Protein 7RPN (pdb70)

Sequence (252 aa):
MRKNIVAGNWKMNKTLQEGIALAKELNEALANEKPNCDVIICTPFIHLASVTPLVDAAKIGVGAENCADKASGAYTGEVSAEMVASTGAKYVILGHSERRAYYGETVAILEEKVKLALANGLTPIFCIGEVLEEREANKQNEVVAAQMESVFSLSAEDFSKIILAYEPVWAIGTGKTASPEQAQEIHAFIRSIVADKYGKEIADNTSILYGGSCKPSNAKELFSNPDVDGGLIGGAALKVSDFKGIIDAFNA

Organism: Bacteroides thetaiotaomicron (strain ATCC 29148 / DSM 2079 / JCM 5827 / CCUG 10774 / NCTC 10582 / VPI-5482 / E50) (NCBI:txid226186)

Nearest PDB structures (foldseek):
  7rpn-assembly1_A-2  TM=1.004E+00  e=1.719E-54  Bacteroides thetaiotaomicron
  4mva-assembly1_B  TM=9.581E-01  e=2.624E-30  Escherichia coli BW2952
  6nee-assembly1_A  TM=9.467E-01  e=2.553E-29  synthetic construct
  1tre-assembly1_B  TM=9.580E-01  e=3.558E-28  Escherichia coli
  6w4u-assembly1_A  TM=9.424E-01  e=7.963E-29  Stenotrophomonas maltophilia K279a

Secondary structure (DSSP, 8-state):
-PPPEEEEE--S---HHHHHHHHHHHHHHTTTS--SSEEEEE--GGGHHHHGGGS-TTTEEEEES---SSSSSS-TT---HHHHHHTT--EEEES-HHHHHHS---HHHHHHHHHHHHHTT-EEEEEE---HHHHHTT-HHHHHHHHGGGTTTS-HHHHTT-EEEE--GGGSSSS----HHHHHHHHHHHHHHHHHHH-HHHHHH--EEE-S---HHHHHHHHTSTT--EEEESGGGGSHHHHHHHHGGG--

InterPro domains:
  IPR000652 Triosephosphate isomerase [PF00121] (5-249)
  IPR000652 Triosephosphate isomerase [PS51440] (3-249)
  IPR000652 Triosephosphate isomerase [PTHR21139] (2-248)
  IPR000652 Triosephosphate isomerase [TIGR00419] (5-239)
  IPR000652 Triosephosphate isomerase [cd00311] (5-248)
  IPR013785 Aldolase-type TIM barrel [G3DSA:3.20.20.70] (1-251)
  IPR020861 Triosephosphate isomerase, active site [PS00171] (165-175)
  IPR022896 Triosephosphate isomerase, bacterial/eukaryotic [MF_00147_B] (2-249)
  IPR035990 Triosephosphate isomerase superfamily [SSF51351] (1-249)

Foldseek 3Di:
DAFFEAEEDADPDDDLVLVLVLLLVLQVVCVPDAFRGAYEYEDAPVNLLVNLVRHDVSHYAYEHAFAFLDQDDDDPPTHHLLNNVVSVHAEYEAAPPVCVPPVVDDLQSRLSRLVRNVVNRHAYAYEFEDAQVCVVVVNTLVRRVVSCSSPLVDDLVSSLRYAYEYEHNNCPPPVDDQDLVNLLVVLVSVLVVVCVRRNNVSSLRHAYAYE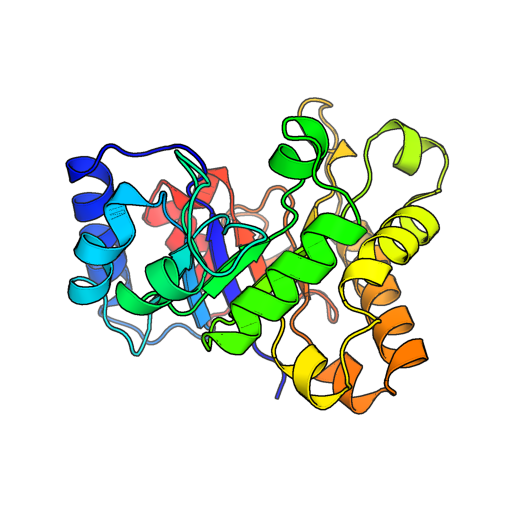YADWLVCLLSNCVRNSHRYHHHYPLSSPSVGSVSNSCSSPD

Structure (mmCIF, N/CA/C/O backbone):
data_7RPN
#
_entry.id   7RPN
#
_cell.length_a   51.650
_cell.length_b   51.650
_cell.length_c   207.172
_cell.angle_alpha   90.000
_cell.angle_beta   90.000
_cell.angle_gamma   120.000
#
_symmetry.space_group_name_H-M   'P 32 2 1'
#
loop_
_entity.id
_entity.type
_entity.pdbx_description
1 polymer 'Triosephosphate isomerase'
2 water water
#
loop_
_atom_site.group_PDB
_atom_site.id
_atom_site.type_symbol
_atom_site.label_atom_id
_atom_site.label_alt_id
_atom_site.label_comp_id
_atom_site.label_asym_id
_atom_site.label_entity_id
_atom_site.label_seq_id
_atom_site.pdbx_PDB_ins_code
_atom_site.Cartn_x
_atom_site.Cartn_y
_atom_site.Cartn_z
_atom_site.occupancy
_atom_site.B_iso_or_equiv
_atom_site.auth_seq_id
_atom_site.auth_comp_id
_atom_site.auth_asym_id
_atom_site.auth_atom_id
_atom_site.pdbx_PDB_model_num
ATOM 1 N N . MET A 1 1 ? -17.26910 4.53338 -3.37426 1.000 36.99636 1 MET A N 1
ATOM 2 C CA . MET A 1 1 ? -18.05233 3.39979 -3.85208 1.000 30.63654 1 MET A CA 1
ATOM 3 C C . MET A 1 1 ? -17.69890 3.04124 -5.29565 1.000 26.76031 1 MET A C 1
ATOM 4 O O . MET A 1 1 ? -17.40373 3.91110 -6.11300 1.000 29.52833 1 MET A O 1
ATOM 6 N N . ARG A 1 2 ? -17.73700 1.74342 -5.58288 1.000 23.54908 2 ARG A N 1
ATOM 7 C CA . ARG A 1 2 ? -17.34570 1.22051 -6.88547 1.000 20.56203 2 ARG A CA 1
ATOM 8 C C . ARG A 1 2 ? -18.25068 1.76339 -7.98486 1.000 16.77047 2 ARG A C 1
ATOM 9 O O . ARG A 1 2 ? -19.47503 1.76346 -7.85014 1.000 17.25882 2 ARG A O 1
ATOM 17 N N . LYS A 1 3 ? -17.64959 2.19926 -9.08866 1.000 13.52646 3 LYS A N 1
ATOM 18 C CA . LYS A 1 3 ? -18.41342 2.81764 -10.16990 1.000 13.12476 3 LYS A CA 1
ATOM 19 C C . LYS A 1 3 ? -18.99587 1.78044 -11.12571 1.000 11.36160 3 LYS A C 1
ATOM 20 O O . LYS A 1 3 ? -18.31745 0.82580 -11.52545 1.000 13.15553 3 LYS A O 1
ATOM 26 N N . ASN A 1 4 ? -20.25651 1.98449 -11.50016 1.000 10.94936 4 ASN A N 1
ATOM 27 C CA . ASN A 1 4 ? -20.84729 1.31734 -12.65513 1.000 10.24728 4 ASN A CA 1
ATOM 28 C C . ASN A 1 4 ? -20.55776 2.14749 -13.89908 1.000 10.30516 4 ASN A C 1
ATOM 29 O O . ASN A 1 4 ? -20.63873 3.37935 -13.86384 1.000 10.61507 4 ASN A O 1
ATOM 34 N N . ILE A 1 5 ? -20.18269 1.47524 -14.99106 1.000 9.64664 5 ILE A N 1
ATOM 35 C CA . ILE A 1 5 ? -19.66748 2.14551 -16.18137 1.000 9.47631 5 ILE A CA 1
ATOM 36 C C . ILE A 1 5 ? -20.19007 1.44695 -17.42877 1.000 9.17767 5 ILE A C 1
ATOM 37 O O . ILE A 1 5 ? -20.14985 0.21502 -17.52603 1.000 9.07928 5 ILE A O 1
ATOM 42 N N . VAL A 1 6 ? -20.65225 2.23013 -18.39718 1.000 8.77714 6 VAL A N 1
ATOM 43 C CA . VAL A 1 6 ? -20.92841 1.74131 -19.74303 1.000 8.84650 6 VAL A CA 1
ATOM 44 C C . VAL A 1 6 ? -19.99634 2.49390 -20.67730 1.000 8.59925 6 VAL A C 1
ATOM 45 O O . VAL A 1 6 ? -20.12883 3.71705 -20.85255 1.000 9.40899 6 VAL A O 1
ATOM 49 N N . ALA A 1 7 ? -19.03534 1.77288 -21.25604 1.000 7.90175 7 ALA A N 1
ATOM 50 C CA . ALA A 1 7 ? -18.01535 2.35098 -22.12512 1.000 7.94146 7 ALA A CA 1
ATOM 51 C C . ALA A 1 7 ? -18.18544 1.74989 -23.51028 1.000 8.15123 7 ALA A C 1
ATOM 52 O O . ALA A 1 7 ? -18.14904 0.52538 -23.66464 1.000 8.82734 7 ALA A O 1
ATOM 54 N N . GLY A 1 8 ? -18.37462 2.59838 -24.51931 1.000 7.63728 8 GLY A N 1
ATOM 55 C CA . GLY A 1 8 ? -18.48381 2.12593 -25.89286 1.000 8.91309 8 GLY A CA 1
ATOM 56 C C . GLY A 1 8 ? -17.13759 2.12257 -26.59112 1.000 8.71540 8 GLY A C 1
ATOM 57 O O . GLY A 1 8 ? -16.40559 3.11325 -26.54728 1.000 10.56580 8 GLY A O 1
ATOM 58 N N . ASN A 1 9 ? -16.80107 0.99768 -27.21370 1.000 7.45164 9 ASN A N 1
ATOM 59 C CA . ASN A 1 9 ? -15.58117 0.87744 -28.01798 1.000 7.08578 9 ASN A CA 1
ATOM 60 C C . ASN A 1 9 ? -16.00024 0.90595 -29.48423 1.000 7.57515 9 ASN A C 1
ATOM 61 O O . ASN A 1 9 ? -16.47081 -0.09919 -30.01377 1.000 7.45084 9 ASN A O 1
ATOM 66 N N . TRP A 1 10 ? -15.81590 2.05300 -30.14330 1.000 7.09318 10 TRP A N 1
ATOM 67 C CA . TRP A 1 10 ? -16.19982 2.17500 -31.54877 1.000 6.94909 10 TRP A CA 1
ATOM 68 C C . TRP A 1 10 ? -15.31804 1.35704 -32.48315 1.000 6.67110 10 TRP A C 1
ATOM 69 O O . TRP A 1 10 ? -15.67320 1.20725 -33.65628 1.000 7.88936 10 TRP A O 1
ATOM 80 N N . LYS A 1 11 ? -14.19571 0.83170 -32.00667 1.000 6.54737 11 LYS A N 1
ATOM 81 C CA . LYS A 1 11 ? -13.23655 0.09843 -32.84101 1.000 6.99941 11 LYS A CA 1
ATOM 82 C C . LYS A 1 11 ? -12.86300 0.97969 -34.03406 1.000 6.44230 11 LYS A C 1
ATOM 83 O O . LYS A 1 11 ? -12.76653 2.20887 -33.91371 1.000 6.55917 11 LYS A O 1
ATOM 89 N N . MET A 1 12 ? -12.60972 0.37418 -35.18821 1.000 7.13100 12 MET A N 1
ATOM 90 C CA . MET A 1 12 ? -12.25194 1.13504 -36.38589 1.000 6.60128 12 MET A CA 1
ATOM 91 C C . MET A 1 12 ? -13.47597 1.39265 -37.25550 1.000 6.89025 12 MET A C 1
ATOM 92 O O . MET A 1 12 ? -13.62205 0.88640 -38.36360 1.000 7.91102 12 MET A O 1
ATOM 97 N N . ASN A 1 13 ? -14.36179 2.21798 -36.70555 1.000 7.38421 13 ASN A N 1
ATOM 98 C CA . ASN A 1 13 ? -15.59570 2.58089 -37.37950 1.000 7.01461 13 ASN A CA 1
ATOM 99 C C . ASN A 1 13 ? -15.82459 4.06694 -37.20276 1.000 7.63636 13 ASN A C 1
ATOM 100 O O . ASN A 1 13 ? -15.45629 4.64296 -36.17533 1.000 8.0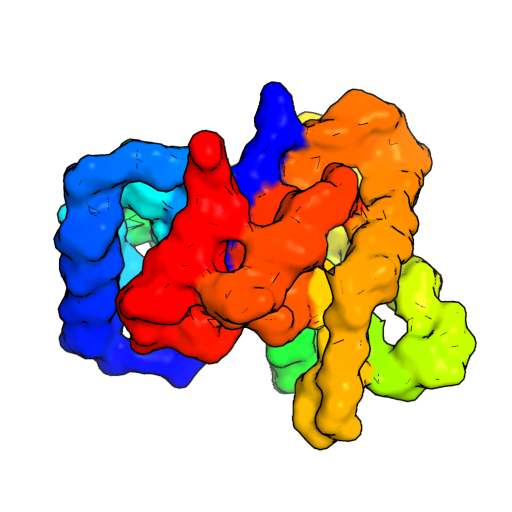6902 13 ASN A O 1
ATOM 105 N N . LYS A 1 14 ? -16.46894 4.65786 -38.22060 1.000 9.30000 14 LYS A N 1
ATOM 106 C CA . LYS A 1 14 ? -16.95335 6.03865 -38.31636 1.000 9.10844 14 LYS A CA 1
ATOM 107 C C . LYS A 1 14 ? -15.94854 6.98432 -38.95853 1.000 8.46792 14 LYS A C 1
ATOM 108 O O . LYS A 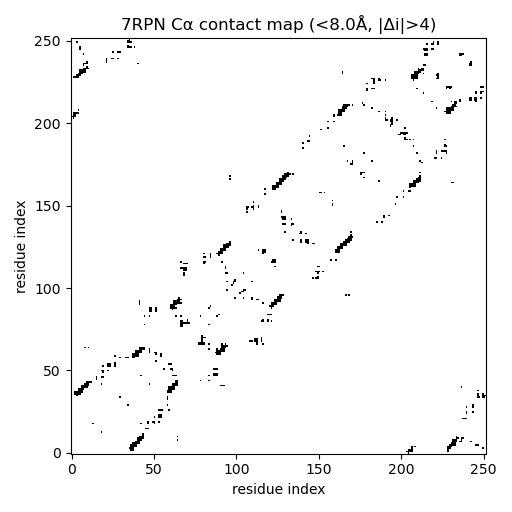1 14 ? -14.83735 7.16924 -38.45050 1.000 8.82814 14 LYS A O 1
ATOM 114 N N . THR A 1 15 ? -16.32651 7.59021 -40.08715 1.000 8.36348 15 THR A N 1
ATOM 115 C CA . THR A 1 15 ? -15.55479 8.70369 -40.62063 1.000 7.72893 15 THR A CA 1
ATOM 116 C C . THR A 1 15 ? -15.59954 9.86398 -39.62375 1.000 8.12216 15 THR A C 1
ATOM 117 O O . THR A 1 15 ? -16.35617 9.84796 -38.65448 1.000 7.64433 15 THR A O 1
ATOM 121 N N . LEU A 1 16 ? -14.78159 10.89050 -39.87498 1.000 7.95366 16 LEU A N 1
ATOM 122 C CA . LEU A 1 16 ? -14.80967 12.06063 -39.00015 1.000 8.95613 16 LEU A CA 1
ATOM 123 C C . LEU A 1 16 ? -16.23249 12.58566 -38.83183 1.000 7.95552 16 LEU A C 1
ATOM 124 O O . LEU A 1 16 ? -16.70416 12.81004 -37.71169 1.000 8.20751 16 LEU A O 1
ATOM 129 N N . GLN A 1 17 ? -16.93314 12.76761 -39.95151 1.000 9.16007 17 GLN A N 1
ATOM 130 C CA . GLN A 1 17 ? -18.26945 13.35069 -39.91095 1.000 9.65585 17 GLN A CA 1
ATOM 131 C C . GLN A 1 17 ? -19.25649 12.43042 -39.21099 1.000 8.79046 17 GLN A C 1
ATOM 132 O O . GLN A 1 17 ? -20.11477 12.89454 -38.45301 1.000 8.65047 17 GLN A O 1
ATOM 138 N N . GLU A 1 18 ? -19.14774 11.12048 -39.44572 1.000 8.87301 18 GLU A N 1
ATOM 139 C CA . GLU A 1 18 ? -20.06950 10.18435 -38.81333 1.000 8.50214 18 GLU A CA 1
ATOM 140 C C . GLU A 1 18 ? -19.84856 10.12813 -37.30957 1.000 8.40773 18 GLU A C 1
ATOM 141 O O . GLU A 1 18 ? -20.80383 9.98493 -36.54061 1.000 9.45974 18 GLU A O 1
ATOM 147 N N . GLY A 1 19 ? -18.59112 10.22411 -36.86705 1.000 8.01068 19 GLY A N 1
ATOM 148 C CA . GLY A 1 19 ? -18.32044 10.17760 -35.43950 1.000 9.18524 19 GLY A CA 1
ATOM 149 C C . GLY A 1 19 ? -18.78971 11.42903 -34.72654 1.000 8.37996 19 GLY A C 1
ATOM 150 O O . GLY A 1 19 ? -19.31615 11.36222 -33.61292 1.000 8.86489 19 GLY A O 1
ATOM 151 N N . ILE A 1 20 ? -18.59939 12.58854 -35.35996 1.000 9.10545 20 ILE A N 1
ATOM 152 C CA . ILE A 1 20 ? -19.15692 13.83458 -34.83827 1.000 8.77567 20 ILE A CA 1
ATOM 153 C C . ILE A 1 20 ? -20.67461 13.72599 -34.70624 1.000 9.66755 20 ILE A C 1
ATOM 154 O O . ILE A 1 20 ? -21.25448 14.08004 -33.67046 1.000 10.01509 20 ILE A O 1
ATOM 159 N N . ALA A 1 21 ? -21.34017 13.23093 -35.75083 1.000 9.13452 21 ALA A N 1
ATOM 160 C CA . ALA A 1 21 ? -22.79695 13.13135 -35.70069 1.000 9.26544 21 ALA A CA 1
ATOM 161 C C . ALA A 1 21 ? -23.25272 12.10748 -34.66821 1.000 10.32401 21 ALA A C 1
ATOM 162 O O . ALA A 1 21 ? -24.25071 12.32895 -33.97390 1.000 10.40272 21 ALA A O 1
ATOM 164 N N . LEU A 1 22 ? -22.53192 10.98840 -34.54213 1.000 9.26430 22 LEU A N 1
ATOM 165 C CA . LEU A 1 22 ? -22.89301 9.99082 -33.53768 1.000 10.44474 22 LEU A CA 1
ATOM 166 C C . LEU A 1 22 ? -22.74830 10.55195 -32.12846 1.000 10.47590 22 LEU A C 1
ATOM 167 O O . LEU A 1 22 ? -23.62378 10.35263 -31.27640 1.000 10.52584 22 LEU A O 1
ATOM 172 N N . ALA A 1 23 ? -21.65436 11.27330 -31.86448 1.000 9.86675 23 ALA A N 1
ATOM 173 C CA . ALA A 1 23 ? -21.47931 11.88763 -30.55321 1.000 10.45351 23 ALA A CA 1
ATOM 174 C C . ALA A 1 23 ? -22.58154 12.90060 -30.26027 1.000 9.40725 23 ALA A C 1
ATOM 175 O O . ALA A 1 23 ? -23.11513 12.93999 -29.14279 1.000 10.39515 23 ALA A O 1
ATOM 177 N N . LYS A 1 24 ? -22.95279 13.71341 -31.25773 1.000 10.06096 24 LYS A N 1
ATOM 178 C CA . LYS A 1 24 ? -24.05519 14.65895 -31.06711 1.000 11.35591 24 LYS A CA 1
ATOM 179 C C . LYS A 1 24 ? -25.36831 13.93171 -30.79423 1.000 10.70956 24 LYS A C 1
ATOM 180 O O . LYS A 1 24 ? -26.13496 14.33166 -29.90470 1.000 12.34167 24 LYS A O 1
ATOM 186 N N . GLU A 1 25 ? -25.64561 12.86846 -31.55201 1.000 10.60706 25 GLU A N 1
ATOM 187 C CA . GLU A 1 25 ? -26.88212 12.11294 -31.35932 1.000 11.29086 25 GLU A CA 1
ATOM 188 C C . GLU A 1 25 ? -26.92722 11.46761 -29.98043 1.000 12.34959 25 GLU A C 1
ATOM 189 O O . GLU A 1 25 ? -27.97082 11.47185 -29.31678 1.000 13.47119 25 GLU A O 1
ATOM 195 N N . LEU A 1 26 ? -25.80075 10.93428 -29.51285 1.000 11.75653 26 LEU A N 1
ATOM 196 C CA . LEU A 1 26 ? -25.78934 10.34640 -28.18185 1.000 11.47227 26 LEU A CA 1
ATOM 197 C C . LEU A 1 26 ? -25.97692 11.41681 -27.11589 1.000 11.56709 26 LEU A C 1
ATOM 198 O O . LEU A 1 26 ? -26.74549 11.23134 -26.15950 1.000 12.13014 26 LEU A O 1
ATOM 203 N N . ASN A 1 27 ? -25.30363 12.55684 -27.27354 1.000 11.03764 27 ASN A N 1
ATOM 204 C CA . ASN A 1 27 ? -25.46978 13.63201 -26.30492 1.000 12.40532 27 ASN A CA 1
ATOM 205 C C . ASN A 1 27 ? -26.92320 14.08053 -26.23503 1.000 12.84115 27 ASN A C 1
ATOM 206 O O . ASN A 1 27 ? -27.46467 14.28120 -25.13772 1.000 13.39116 27 ASN A O 1
ATOM 211 N N . GLU A 1 28 ? -27.57514 14.22149 -27.39321 1.000 12.11769 28 GLU A N 1
ATOM 212 C CA . GLU A 1 28 ? -28.98334 14.60634 -27.40854 1.000 13.98459 28 GLU A CA 1
ATOM 213 C C . GLU A 1 28 ? -29.84856 13.55907 -26.72008 1.000 15.34560 28 GLU A C 1
ATOM 214 O O . GLU A 1 28 ? -30.78561 13.90299 -25.98888 1.000 16.47687 28 GLU A O 1
ATOM 220 N N . ALA A 1 29 ? -29.53992 12.27419 -26.92646 1.000 13.13099 29 ALA A N 1
ATOM 221 C CA . ALA A 1 29 ? -30.35765 11.20705 -26.35285 1.000 15.49370 29 ALA A CA 1
ATOM 222 C C . ALA A 1 29 ? -30.24224 11.14236 -24.83639 1.000 14.37160 29 ALA A C 1
ATOM 223 O O . ALA A 1 29 ? -31.17527 10.67984 -24.16510 1.000 17.27152 29 ALA A O 1
ATOM 225 N N . LEU A 1 30 ? -29.12039 11.57632 -24.27554 1.000 12.68761 30 LEU A N 1
ATOM 226 C CA . LEU A 1 30 ? -28.92808 11.57345 -22.83360 1.000 13.71827 30 LEU A CA 1
ATOM 227 C C . LEU A 1 30 ? -29.23008 12.91811 -22.19129 1.000 13.20864 30 LEU A C 1
ATOM 228 O O . LEU A 1 30 ? -29.01405 13.07274 -20.98639 1.000 13.92693 30 LEU A O 1
ATOM 233 N N . ALA A 1 31 ? -29.72587 13.88710 -22.96687 1.000 13.83110 31 ALA A N 1
ATOM 234 C CA . ALA A 1 31 ? -29.87941 15.25166 -22.46756 1.000 14.46893 31 ALA A CA 1
ATOM 235 C C . ALA A 1 31 ? -30.89120 15.34919 -21.33099 1.000 14.10534 31 ALA A C 1
ATOM 236 O O . ALA A 1 31 ? -30.70897 16.15613 -20.41304 1.000 14.89739 31 ALA A O 1
ATOM 238 N N . ASN A 1 32 ? -31.93443 14.52390 -21.35359 1.000 15.71029 32 ASN A N 1
ATOM 239 C CA . ASN A 1 32 ? -33.06091 14.66924 -20.43644 1.000 17.04092 32 ASN A CA 1
ATOM 240 C C . ASN A 1 32 ? -32.95192 13.82435 -19.16959 1.000 21.14226 32 ASN A C 1
ATOM 241 O O . ASN A 1 32 ? -33.93195 13.72442 -18.42298 1.000 25.97929 32 ASN A O 1
ATOM 246 N N . GLU A 1 33 ? -31.79915 13.21763 -18.90441 1.000 21.05591 33 GLU A N 1
ATOM 247 C CA . GLU A 1 33 ? -31.66167 12.36990 -17.73039 1.000 21.64119 33 GLU A CA 1
ATOM 248 C C . GLU A 1 33 ? -30.21186 12.36878 -17.28041 1.000 19.31415 33 GLU A C 1
ATOM 249 O O . GLU A 1 33 ? -29.30069 12.65334 -18.05760 1.000 19.50810 33 GLU A O 1
ATOM 251 N N . LYS A 1 34 ? -30.00971 12.04134 -16.00780 1.000 23.17203 34 LYS A N 1
ATOM 252 C CA . LYS A 1 34 ? -28.67544 11.80126 -15.48727 1.000 21.69178 34 LYS A CA 1
ATOM 253 C C . LYS A 1 34 ? -28.49333 10.29581 -15.42923 1.000 19.08423 34 LYS A C 1
ATOM 254 O O . LYS A 1 34 ? -29.12135 9.64352 -14.58403 1.000 17.96431 34 LYS A O 1
ATOM 256 N N . PRO A 1 35 ? -27.69419 9.69108 -16.30774 1.000 16.52794 35 PRO A N 1
ATOM 257 C CA . PRO A 1 35 ? -27.51383 8.23831 -16.23717 1.000 14.70366 35 PRO A CA 1
ATOM 258 C C . PRO A 1 35 ? -27.00468 7.82137 -14.86704 1.000 14.01123 35 PRO A C 1
ATOM 259 O O . PRO A 1 35 ? -26.25208 8.54426 -14.21074 1.000 15.12569 35 PRO A O 1
ATOM 263 N N . ASN A 1 36 ? -27.45137 6.64794 -14.42717 1.000 15.19510 36 ASN A N 1
ATOM 264 C CA . ASN A 1 36 ? -27.02094 6.07968 -13.15278 1.000 14.19987 36 ASN A CA 1
ATOM 265 C C . ASN A 1 36 ? -25.75750 5.24661 -13.29580 1.000 13.29238 36 ASN A C 1
ATOM 266 O O . ASN A 1 36 ? -25.62028 4.17657 -12.70348 1.000 15.11539 36 ASN A O 1
ATOM 271 N N . CYS A 1 37 ? -24.81116 5.74121 -14.08641 1.000 13.53736 37 CYS A N 1
ATOM 272 C CA . CYS A 1 37 ? -23.53002 5.09825 -14.33041 1.000 13.15170 37 CYS A CA 1
ATOM 273 C C . CYS A 1 37 ? -22.67614 6.12098 -15.05229 1.000 12.11482 37 CYS A C 1
ATOM 274 O O . CYS A 1 37 ? -23.19378 7.09632 -15.60436 1.000 13.09680 37 CYS A O 1
ATOM 277 N N . ASP A 1 38 ? -21.36981 5.88313 -15.06004 1.000 10.57106 38 ASP A N 1
ATOM 278 C CA . ASP A 1 38 ? -20.51328 6.63668 -15.96010 1.000 11.00696 38 ASP A CA 1
ATOM 279 C C . ASP A 1 38 ? -20.74111 6.14343 -17.38132 1.000 9.91125 38 ASP A C 1
ATOM 280 O O . ASP A 1 38 ? -21.04709 4.97157 -17.60950 1.000 11.03066 38 ASP A O 1
ATOM 285 N N . VAL A 1 39 ? -20.64152 7.06180 -18.33544 1.000 9.73551 39 VAL A N 1
ATOM 286 C CA . VAL A 1 39 ? -20.77999 6.74852 -19.75305 1.000 9.80806 39 VAL A CA 1
ATOM 287 C C . VAL A 1 39 ? -19.53612 7.25920 -20.46039 1.000 9.18781 39 VAL A C 1
ATOM 288 O O . VAL A 1 39 ? -19.11462 8.39454 -20.22750 1.000 10.15875 39 VAL A O 1
ATOM 292 N N . ILE A 1 40 ? -18.94056 6.42362 -21.30987 1.000 9.00565 40 ILE A N 1
ATOM 293 C CA . ILE A 1 40 ? -17.71131 6.76974 -22.02013 1.000 8.92941 40 ILE A CA 1
ATOM 294 C C . ILE A 1 40 ? -17.85676 6.35635 -23.47192 1.000 8.42808 40 ILE A C 1
ATOM 295 O O . ILE A 1 40 ? -18.37246 5.27068 -23.76153 1.000 9.02868 40 ILE A O 1
ATOM 300 N N . ILE A 1 41 ? -17.40712 7.21211 -24.38755 1.000 7.79802 41 ILE A N 1
ATOM 301 C CA . ILE A 1 41 ? -17.27274 6.84230 -25.79329 1.000 7.68926 41 ILE A CA 1
ATOM 302 C C . ILE A 1 41 ? -15.79202 6.79383 -26.13721 1.000 7.13257 41 ILE A C 1
ATOM 303 O O . ILE A 1 41 ? -15.06267 7.77543 -25.94580 1.000 8.08237 41 ILE A O 1
ATOM 308 N N . CYS A 1 42 ? -15.34244 5.64561 -26.61708 1.000 7.29496 42 CYS A N 1
ATOM 309 C CA . CYS A 1 42 ? -13.95046 5.45054 -27.01658 1.000 7.17068 42 CYS A CA 1
ATOM 310 C C . CYS A 1 42 ? -13.91675 5.40496 -28.53292 1.000 7.33993 42 CYS A C 1
ATOM 311 O O . CYS A 1 42 ? -14.48337 4.49175 -29.14826 1.000 7.85032 42 CYS A O 1
ATOM 314 N N . THR A 1 43 ? -13.26825 6.39190 -29.12226 1.000 6.99245 43 THR A N 1
ATOM 315 C CA . THR A 1 43 ? -13.31257 6.62431 -30.56321 1.000 7.70210 43 THR A CA 1
ATOM 316 C C . THR A 1 43 ? -11.94370 6.43457 -31.19911 1.000 7.56341 43 THR A C 1
ATOM 317 O O . THR A 1 43 ? -10.92284 6.44685 -30.49895 1.000 7.26678 43 THR A O 1
ATOM 321 N N . PRO A 1 44 ? -11.87769 6.31782 -32.52106 1.000 6.65168 44 PRO A N 1
ATOM 322 C CA . PRO A 1 44 ? -10.58235 6.40648 -33.20366 1.000 6.83984 44 PRO A CA 1
ATOM 323 C C . PRO A 1 44 ? -9.89405 7.73391 -32.90979 1.000 6.49898 44 PRO A C 1
ATOM 324 O O . PRO A 1 44 ? -10.52627 8.73358 -32.55585 1.000 7.08004 44 PRO A O 1
ATOM 328 N N . PHE A 1 45 ? -8.56888 7.73790 -33.08225 1.000 6.25313 45 PHE A N 1
ATOM 329 C CA . PHE A 1 45 ? -7.78458 8.92123 -32.74489 1.000 7.12954 45 PHE A CA 1
ATOM 330 C C . PHE A 1 45 ? -8.26879 10.15267 -33.49269 1.000 7.25226 45 PHE A C 1
ATOM 331 O O . PHE A 1 45 ? -8.16621 11.26708 -32.96704 1.000 7.46425 45 PHE A O 1
ATOM 339 N N . ILE A 1 46 ? -8.74936 9.99040 -34.73020 1.000 6.51428 46 ILE A N 1
ATOM 340 C CA . ILE A 1 46 ? -9.10795 11.15466 -35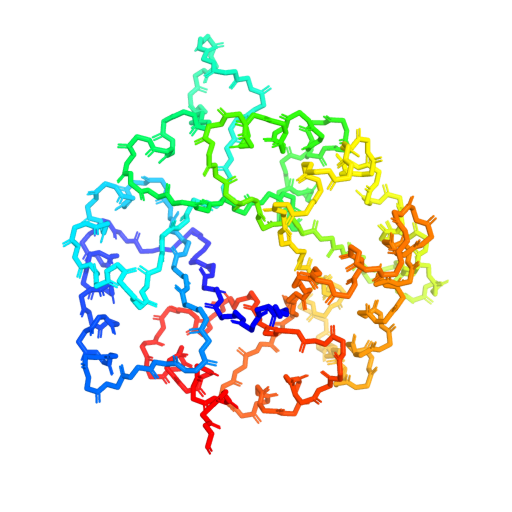.54236 1.000 6.97685 46 ILE A CA 1
ATOM 341 C C . ILE A 1 46 ? -10.24733 11.96934 -34.95357 1.000 7.20878 46 ILE A C 1
ATOM 342 O O . ILE A 1 46 ? -10.36067 13.15877 -35.26940 1.000 7.94994 46 ILE A O 1
ATOM 347 N N . HIS A 1 47 ? -11.11479 11.36503 -34.13393 1.000 7.41977 47 HIS A N 1
ATOM 348 C CA . HIS A 1 47 ? -12.31361 12.05188 -33.65889 1.000 7.36409 47 HIS A CA 1
ATOM 349 C C . HIS A 1 47 ? -12.11503 12.77844 -32.34093 1.000 8.11967 47 HIS A C 1
ATOM 350 O O . HIS A 1 47 ? -12.93623 13.64814 -32.01086 1.000 7.93666 47 HIS A O 1
ATOM 357 N N . LEU A 1 48 ? -11.08617 12.42100 -31.56249 1.000 7.54632 48 LEU A N 1
ATOM 358 C CA . LEU A 1 48 ? -11.02719 12.81182 -30.15189 1.000 7.74383 48 LEU A CA 1
ATOM 359 C C . LEU A 1 48 ? -11.21171 14.31085 -29.95630 1.000 9.08057 48 LEU A C 1
ATOM 360 O O . LEU A 1 48 ? -12.05650 14.74533 -29.16084 1.000 9.41773 48 LEU A O 1
ATOM 365 N N . ALA A 1 49 ? -10.42832 15.12073 -30.67488 1.000 7.99519 49 ALA A N 1
ATOM 366 C CA . ALA A 1 49 ? -10.47476 16.56609 -30.47280 1.000 9.22796 49 ALA A CA 1
ATOM 367 C C . ALA A 1 49 ? -11.79515 17.16836 -30.92540 1.000 10.27526 49 ALA A C 1
ATOM 368 O O . ALA A 1 49 ? -12.18886 18.23236 -30.43164 1.000 11.78449 49 ALA A O 1
ATOM 370 N N . SER A 1 50 ? -12.47919 16.52361 -31.86384 1.000 8.98883 50 SER A N 1
ATOM 371 C CA . SER A 1 50 ? -13.74342 17.03301 -32.39016 1.000 10.25945 50 SER A CA 1
ATOM 372 C C . SER A 1 50 ? -14.92727 16.62072 -31.53415 1.000 10.75286 50 SER A C 1
ATOM 373 O O . SER A 1 50 ? -15.95238 17.31067 -31.54660 1.000 13.24544 50 SER A O 1
ATOM 376 N N . VAL A 1 51 ? -14.82734 15.51377 -30.80039 1.000 9.11324 51 VAL A N 1
ATOM 377 C CA . VAL A 1 51 ? -15.97283 15.03275 -30.03072 1.000 10.67853 51 VAL A CA 1
ATOM 378 C C . VAL A 1 51 ? -15.98053 15.51688 -28.58362 1.000 9.93853 51 VAL A C 1
ATOM 379 O O . VAL A 1 51 ? -17.06094 15.69353 -28.00677 1.000 11.19155 51 VAL A O 1
ATOM 383 N N . THR A 1 52 ? -14.81777 15.76629 -27.98168 1.000 9.46888 52 THR A N 1
ATOM 384 C CA . THR A 1 52 ? -14.82493 16.21928 -26.59130 1.000 11.31556 52 THR A CA 1
ATOM 385 C C . THR A 1 52 ? -15.62558 17.51085 -26.39972 1.000 12.68708 52 THR A C 1
ATOM 386 O O . THR A 1 52 ? -16.33120 17.61191 -25.37964 1.000 15.21470 52 THR A O 1
ATOM 390 N N . PRO A 1 53 ? -15.60044 18.49832 -27.30973 1.000 11.11725 53 PRO A N 1
ATOM 391 C CA . PRO A 1 53 ? -16.43158 19.70033 -27.09852 1.000 13.78149 53 PRO A CA 1
ATOM 392 C C . PRO A 1 53 ? -17.92071 19.47425 -27.30996 1.000 14.95192 53 PRO A C 1
ATOM 393 O O . PRO A 1 53 ? -18.70928 20.36820 -26.97396 1.000 18.07359 53 PRO A O 1
ATOM 397 N N . LEU A 1 54 ? -18.34193 18.32785 -27.84246 1.000 12.18232 54 LEU A N 1
ATOM 398 C CA . LEU A 1 54 ? -19.72910 18.10461 -28.23205 1.000 13.62561 54 LEU A CA 1
ATOM 399 C C . LEU A 1 54 ? -20.54216 17.34445 -27.19858 1.000 14.42409 54 LEU A C 1
ATOM 400 O O . LEU A 1 54 ? -21.75797 17.20727 -27.37255 1.000 15.80879 54 LEU A O 1
ATOM 405 N N . VAL A 1 55 ? -19.92054 16.83004 -26.15012 1.000 12.11273 55 VAL A N 1
ATOM 406 C CA . VAL A 1 55 ? -20.63613 16.01100 -25.18329 1.000 12.77834 55 VAL A CA 1
ATOM 407 C C . VAL A 1 55 ? -20.63179 16.70375 -23.83009 1.000 14.11728 55 VAL A C 1
ATOM 408 O O . VAL A 1 55 ? -19.67939 17.39672 -23.45712 1.000 15.54146 55 VAL A O 1
ATOM 412 N N . ASP A 1 56 ? -21.72318 16.52238 -23.09760 1.000 12.70979 56 ASP A N 1
ATOM 413 C CA . ASP A 1 56 ? -21.83049 17.02431 -21.73441 1.000 12.88688 56 ASP A CA 1
ATOM 414 C C . ASP A 1 56 ? -20.84191 16.25696 -20.86489 1.000 12.64369 56 ASP A C 1
ATOM 415 O O . ASP A 1 56 ? -21.03347 15.06595 -20.59844 1.000 12.04876 56 ASP A O 1
ATOM 420 N N . ALA A 1 57 ? -19.78774 16.94041 -20.41133 1.000 13.27358 57 ALA A N 1
ATOM 421 C CA . ALA A 1 57 ? -18.72030 16.27975 -19.67178 1.000 13.35608 57 ALA A CA 1
ATOM 422 C C . ALA A 1 57 ? -19.19248 15.72287 -18.33953 1.000 14.65855 57 ALA A C 1
ATOM 423 O O . ALA A 1 57 ? -18.53290 14.84219 -17.78095 1.000 16.51431 57 ALA A O 1
ATOM 425 N N . ALA A 1 58 ? -20.31179 16.21667 -17.80757 1.000 14.99162 58 ALA A N 1
ATOM 426 C CA . ALA A 1 58 ? -20.84201 15.66455 -16.56891 1.000 14.67645 58 ALA A CA 1
ATOM 427 C C . ALA A 1 58 ? -21.49820 14.30640 -16.76562 1.000 15.00435 58 ALA A C 1
ATOM 428 O O . ALA A 1 58 ? -21.74384 13.60653 -15.77599 1.000 17.36152 58 ALA A O 1
ATOM 430 N N . LYS A 1 59 ? -21.78355 13.92270 -18.00806 1.000 13.48759 59 LYS A N 1
ATOM 431 C CA . LYS A 1 59 ? -22.45687 12.66934 -18.31599 1.000 13.76873 59 LYS A CA 1
ATOM 432 C C . LYS A 1 59 ? -21.63248 11.72062 -19.17390 1.000 13.41023 59 LYS A C 1
ATOM 433 O O . LYS A 1 59 ? -21.73402 10.50730 -18.99005 1.000 13.44370 59 LYS A O 1
ATOM 439 N N . ILE A 1 60 ? -20.82628 12.23303 -20.09992 1.000 11.46052 60 ILE A N 1
ATOM 440 C CA . ILE A 1 60 ? -20.15308 11.41597 -21.10352 1.000 10.89810 60 ILE A CA 1
ATOM 441 C C . ILE A 1 60 ? -18.67858 11.78100 -21.10148 1.000 11.63745 60 ILE A C 1
ATOM 442 O O . ILE A 1 60 ? -18.32214 12.94051 -21.35127 1.000 12.42025 60 ILE A O 1
ATOM 447 N N . GLY A 1 61 ? -17.82393 10.79425 -20.83150 1.000 9.17817 61 GLY A N 1
ATOM 448 C CA . GLY A 1 61 ? -16.39658 10.93177 -21.02375 1.000 10.42461 61 GLY A CA 1
ATOM 449 C C . GLY A 1 61 ? -15.97133 10.36782 -22.37610 1.000 8.04104 61 GLY A C 1
ATOM 450 O O . GLY A 1 61 ? -16.71840 9.67301 -23.05881 1.000 8.80429 61 GLY A O 1
ATOM 451 N N . VAL A 1 62 ? -14.74238 10.69757 -22.76124 1.000 8.48729 62 VAL A N 1
ATOM 452 C CA . VAL A 1 62 ? -14.19130 10.31254 -24.05435 1.000 8.18247 62 VAL A CA 1
ATOM 453 C C . VAL A 1 62 ? -12.88986 9.55687 -23.83165 1.000 7.55418 62 VAL A C 1
ATOM 454 O O . VAL A 1 62 ? -12.06158 9.95072 -23.00113 1.000 7.74711 62 VAL A O 1
ATOM 458 N N . GLY A 1 63 ? -12.69816 8.48120 -24.59482 1.000 8.07560 63 GLY A N 1
ATOM 459 C CA . GLY A 1 63 ? -11.48140 7.70845 -24.51253 1.000 8.70013 63 GLY A CA 1
ATOM 460 C C . GLY A 1 63 ? -10.89101 7.43926 -25.88229 1.000 6.45540 63 GLY A C 1
ATOM 461 O O . GLY A 1 63 ? -11.58330 7.44407 -26.90820 1.000 7.28968 63 GLY A O 1
ATOM 462 N N . ALA A 1 64 ? -9.58286 7.20516 -25.88014 1.000 6.53667 64 ALA A N 1
ATOM 463 C CA . ALA A 1 64 ? -8.91225 6.61215 -27.02565 1.000 6.35583 64 ALA A CA 1
ATOM 464 C C . ALA A 1 64 ? -8.98608 5.09198 -26.93256 1.000 6.88053 64 ALA A C 1
ATOM 465 O O . ALA A 1 64 ? -9.36035 4.52318 -25.90276 1.000 6.99151 64 ALA A O 1
ATOM 467 N N . GLU A 1 65 ? -8.63011 4.43376 -28.03390 1.000 6.76009 65 GLU A N 1
ATOM 468 C CA . GLU A 1 65 ? -8.68426 2.97955 -28.14231 1.000 6.65004 65 GLU A CA 1
ATOM 469 C C . GLU A 1 65 ? -7.32472 2.31195 -27.97536 1.000 6.53357 65 GLU A C 1
ATOM 470 O O . GLU A 1 65 ? -7.24546 1.07560 -28.03861 1.000 7.05692 65 GLU A O 1
ATOM 476 N N . ASN A 1 66 ? -6.26411 3.09868 -27.78154 1.000 6.29311 66 ASN A N 1
ATOM 477 C CA . ASN A 1 66 ? -4.88393 2.63751 -27.67884 1.000 6.09435 66 ASN A CA 1
ATOM 478 C C . ASN A 1 66 ? -4.03570 3.87421 -27.40173 1.000 7.04209 66 ASN A C 1
ATOM 479 O O . ASN A 1 66 ? -4.50017 5.00797 -27.56046 1.000 6.89748 66 ASN A O 1
ATOM 484 N N . CYS A 1 67 ? -2.78810 3.65046 -26.98336 1.000 6.94203 67 CYS A N 1
ATOM 485 C CA . CYS A 1 67 ? -1.76809 4.68727 -27.04173 1.000 6.52346 67 CYS A CA 1
ATOM 486 C C . CYS A 1 67 ? -0.40939 4.01765 -27.18155 1.000 6.88667 67 CYS A C 1
ATOM 487 O O . CYS A 1 67 ? -0.27162 2.80443 -27.00836 1.000 7.55453 67 CYS A O 1
ATOM 490 N N . ALA A 1 68 ? 0.60376 4.82895 -27.47286 1.000 7.21885 68 ALA A N 1
ATOM 491 C CA . ALA A 1 68 ? 1.94524 4.32638 -27.74310 1.000 7.27556 68 ALA A CA 1
ATOM 492 C C . ALA A 1 68 ? 2.63378 3.86601 -26.45780 1.000 7.16433 68 ALA A C 1
ATOM 493 O O . ALA A 1 68 ? 2.25721 4.24072 -25.33991 1.000 6.69619 68 ALA A O 1
ATOM 495 N N . ASP A 1 69 ? 3.68176 3.05401 -26.63938 1.000 7.66460 69 ASP A N 1
ATOM 496 C CA . ASP A 1 69 ? 4.52480 2.60178 -25.53923 1.000 7.71068 69 ASP A CA 1
ATOM 497 C C . ASP A 1 69 ? 5.73955 3.48926 -25.30691 1.000 8.72253 69 ASP A C 1
ATOM 498 O O . ASP A 1 69 ? 6.64159 3.08074 -24.56802 1.000 9.97505 69 ASP A O 1
ATOM 503 N N . LYS A 1 70 ? 5.77429 4.68306 -25.90115 1.000 7.61899 70 LYS A N 1
ATOM 504 C CA . LYS A 1 70 ? 6.80338 5.68415 -25.64845 1.000 7.67408 70 LYS A CA 1
ATOM 505 C C . LYS A 1 70 ? 6.13317 7.03049 -25.42158 1.000 8.94541 70 LYS A C 1
ATOM 506 O O . LYS A 1 70 ? 5.00933 7.26499 -25.86238 1.000 8.66000 70 LYS A O 1
ATOM 512 N N . ALA A 1 71 ? 6.83968 7.93590 -24.74227 1.000 8.90606 71 ALA A N 1
ATOM 513 C CA . ALA A 1 71 ? 6.24711 9.22708 -24.40815 1.000 8.30894 71 ALA A CA 1
ATOM 514 C C . ALA A 1 71 ? 6.12448 10.13395 -25.62579 1.000 8.85922 71 ALA A C 1
ATOM 515 O O . ALA A 1 71 ? 5.16063 10.90509 -25.73056 1.000 9.05219 71 ALA A O 1
ATOM 517 N N . SER A 1 72 ? 7.10307 10.08502 -26.52957 1.000 8.49228 72 SER A N 1
ATOM 518 C CA . SER A 1 72 ? 7.19641 10.98037 -27.68234 1.000 9.15317 72 SER A CA 1
ATOM 519 C C . SER A 1 72 ? 8.36540 10.50501 -28.53000 1.000 8.75934 72 SER A C 1
ATOM 520 O O . SER A 1 72 ? 9.18168 9.69579 -28.08539 1.000 10.14914 72 SER A O 1
ATOM 523 N N . GLY A 1 73 ? 8.44489 11.02076 -29.75985 1.000 8.19840 73 GLY A N 1
ATOM 524 C CA . GLY A 1 73 ? 9.66042 10.94853 -30.55408 1.000 8.50287 73 GLY A CA 1
ATOM 525 C C . GLY A 1 73 ? 9.47452 10.16103 -31.85087 1.000 8.36539 73 GLY A C 1
ATOM 526 O O . GLY A 1 73 ? 8.42665 10.22732 -32.50350 1.000 7.80284 73 GLY A O 1
ATOM 527 N N . ALA A 1 74 ? 10.52738 9.44434 -32.23622 1.000 8.24318 74 ALA A N 1
ATOM 528 C CA . ALA A 1 74 ? 10.66687 8.90051 -33.58734 1.000 8.41729 74 ALA A CA 1
ATOM 529 C C . ALA A 1 74 ? 9.94940 7.55402 -33.70408 1.000 8.08498 74 ALA A C 1
ATOM 530 O O . ALA A 1 74 ? 10.55001 6.48775 -33.84657 1.000 8.43286 74 ALA A O 1
ATOM 532 N N . TYR A 1 75 ? 8.60993 7.63575 -33.65433 1.000 7.13641 75 TYR A N 1
ATOM 533 C CA . TYR A 1 75 ? 7.71589 6.47246 -33.69347 1.000 7.49681 75 TYR A CA 1
ATOM 534 C C . TYR A 1 75 ? 6.59276 6.79494 -34.67889 1.000 7.40542 75 TYR A C 1
ATOM 535 O O . TYR A 1 75 ? 5.43548 6.97061 -34.29608 1.000 7.08374 75 TYR A O 1
ATOM 544 N N . THR A 1 76 ? 6.96242 6.88691 -35.95455 1.000 6.83822 76 THR A N 1
ATOM 545 C CA . THR A 1 76 ? 6.04009 7.32365 -36.99326 1.000 6.68098 76 THR A CA 1
ATOM 546 C C . THR A 1 76 ? 4.75773 6.49839 -36.96606 1.000 6.49114 76 THR A C 1
ATOM 547 O O . THR A 1 76 ? 4.79189 5.26250 -36.91886 1.000 7.13603 76 THR A O 1
ATOM 551 N N . GLY A 1 77 ? 3.61764 7.19607 -36.95312 1.000 6.22899 77 GLY A N 1
ATOM 552 C CA . GLY A 1 77 ? 2.31758 6.55960 -36.95895 1.000 7.03808 77 GLY A CA 1
ATOM 553 C C . GLY A 1 77 ? 1.68384 6.35010 -35.59897 1.000 6.45829 77 GLY A C 1
ATOM 554 O O . GLY A 1 77 ? 0.46281 6.14188 -35.53092 1.000 7.36205 77 GLY A O 1
ATOM 555 N N . GLU A 1 78 ? 2.45477 6.41993 -34.51557 1.000 6.11853 78 GLU A N 1
ATOM 556 C CA . GLU A 1 78 ? 1.94465 6.16227 -33.17599 1.000 6.49071 78 GLU A CA 1
ATOM 557 C C . GLU A 1 78 ? 1.43207 7.45185 -32.53178 1.000 6.91622 78 GLU A C 1
ATOM 558 O O . GLU A 1 78 ? 1.89654 8.55220 -32.84092 1.000 7.00833 78 GLU A O 1
ATOM 564 N N . VAL A 1 79 ? 0.47556 7.30274 -31.61500 1.000 6.59260 79 VAL A N 1
ATOM 565 C CA . VAL A 1 79 ? -0.11734 8.42491 -30.89344 1.000 6.71517 79 VAL A CA 1
ATOM 566 C C . VAL A 1 79 ? 0.11423 8.21501 -29.40544 1.000 7.29116 79 VAL A C 1
ATOM 567 O O . VAL A 1 79 ? -0.23722 7.16358 -28.86288 1.000 7.39419 79 VAL A O 1
ATOM 571 N N . SER A 1 80 ? 0.69679 9.20851 -28.74514 1.000 6.83204 80 SER A N 1
ATOM 572 C CA . SER A 1 80 ? 1.13297 9.02460 -27.36997 1.000 6.99228 80 SER A CA 1
ATOM 573 C C . SER A 1 80 ? 0.01191 9.30162 -26.37273 1.000 7.16352 80 SER A C 1
ATOM 574 O O . SER A 1 80 ? -1.01262 9.92215 -26.67800 1.000 7.04061 80 SER A O 1
ATOM 577 N N . ALA A 1 81 ? 0.24041 8.84314 -25.14326 1.000 6.85118 81 ALA A N 1
ATOM 578 C CA . ALA A 1 81 ? -0.67956 9.16911 -24.05973 1.000 7.66124 81 ALA A CA 1
ATOM 579 C C . ALA A 1 81 ? -0.82039 10.67430 -23.86535 1.000 7.69770 81 ALA A C 1
ATOM 580 O O . ALA A 1 81 ? -1.92255 11.16714 -23.59831 1.000 8.48523 81 ALA A O 1
ATOM 582 N N . GLU A 1 82 ? 0.28544 11.41675 -23.95026 1.000 7.30903 82 GLU A N 1
ATOM 583 C CA . GLU A 1 82 ? 0.20391 12.86400 -23.81808 1.000 8.06640 82 GLU A CA 1
ATOM 584 C C . GLU A 1 82 ? -0.66540 13.45557 -24.91858 1.000 7.89587 82 GLU A C 1
ATOM 585 O O . GLU A 1 82 ? -1.48508 14.35009 -24.66960 1.000 8.55512 82 GLU A O 1
ATOM 591 N N . MET A 1 83 ? -0.52395 12.94744 -26.14457 1.000 7.47623 83 MET A N 1
ATOM 592 C CA . MET A 1 83 ? -1.38478 13.40987 -27.22574 1.000 7.29180 83 MET A CA 1
ATOM 593 C C . MET A 1 83 ? -2.85113 13.12168 -26.93379 1.000 7.36018 83 MET A C 1
ATOM 594 O O . MET A 1 83 ? -3.70607 13.99552 -27.11789 1.000 7.88728 83 MET A O 1
ATOM 599 N N . VAL A 1 84 ? -3.16120 11.89989 -26.49145 1.000 7.77339 84 VAL A N 1
ATOM 600 C CA . VAL A 1 84 ? -4.54537 11.56557 -26.15401 1.000 8.16550 84 VAL A CA 1
ATOM 601 C C . VAL A 1 84 ? -5.08579 12.53179 -25.10119 1.000 8.27587 84 VAL A C 1
ATOM 602 O O . VAL A 1 84 ? -6.17446 13.10456 -25.25816 1.000 7.92631 84 VAL A O 1
ATOM 606 N N . ALA A 1 85 ? -4.32452 12.74761 -24.02085 1.000 7.46709 85 ALA A N 1
ATOM 607 C CA . ALA A 1 85 ? -4.79908 13.64274 -22.96876 1.000 8.16044 85 ALA A CA 1
ATOM 608 C C . ALA A 1 85 ? -5.01000 15.05955 -23.48668 1.000 8.66257 85 ALA A C 1
ATOM 609 O O . ALA A 1 85 ? -5.95397 15.73831 -23.06186 1.000 9.51618 85 ALA A O 1
ATOM 611 N N . SER A 1 86 ? -4.18194 15.51283 -24.43058 1.000 8.75932 86 SER A N 1
ATOM 612 C CA . SER A 1 86 ? -4.28522 16.88407 -24.91801 1.000 9.42418 86 SER A CA 1
ATOM 613 C C . SER A 1 86 ? -5.56992 17.13784 -25.69587 1.000 9.04453 86 SER A C 1
ATOM 614 O O . SER A 1 86 ? -5.93115 18.30268 -25.90539 1.000 9.94435 86 SER A O 1
ATOM 617 N N . THR A 1 87 ? -6.26515 16.08597 -26.13619 1.000 8.58381 87 THR A N 1
ATOM 618 C CA . THR A 1 87 ? -7.52917 16.25485 -26.84571 1.000 9.77674 87 THR A CA 1
ATOM 619 C C . THR A 1 87 ? -8.70477 16.46755 -25.90786 1.000 9.04792 87 THR A C 1
ATOM 620 O O . THR A 1 87 ? -9.80735 16.75947 -26.39047 1.000 10.60859 87 THR A O 1
ATOM 624 N N . GLY A 1 88 ? -8.50609 16.31043 -24.60331 1.000 9.07691 88 GLY A N 1
ATOM 625 C CA . GLY A 1 88 ? -9.59036 16.31969 -23.64428 1.000 10.34388 88 GLY A CA 1
ATOM 626 C C . GLY A 1 88 ? -10.09991 14.94435 -23.26717 1.000 10.94892 88 GLY A C 1
ATOM 627 O O . GLY A 1 88 ? -10.90196 14.83391 -22.33399 1.000 11.93662 88 GLY A O 1
ATOM 628 N N . ALA A 1 89 ? -9.66788 13.89871 -23.96325 1.000 9.36336 89 ALA A N 1
ATOM 629 C CA . ALA A 1 89 ? -10.03121 12.54450 -23.58105 1.000 9.27229 89 ALA A CA 1
ATOM 630 C C . ALA A 1 89 ? -9.44579 12.21163 -22.21572 1.000 9.16198 89 ALA A C 1
ATOM 631 O O . ALA A 1 89 ? -8.33343 12.62931 -21.88270 1.000 9.63426 89 ALA A O 1
ATOM 633 N N . LYS A 1 90 ? -10.19198 11.44535 -21.42592 1.000 8.39758 90 LYS A N 1
ATOM 634 C CA . LYS A 1 90 ? -9.77585 11.06984 -20.08159 1.000 8.80986 90 LYS A CA 1
ATOM 635 C C . LYS A 1 90 ? -9.52585 9.58025 -19.91336 1.000 8.68758 90 LYS A C 1
ATOM 636 O O . LYS A 1 90 ? -9.06685 9.16449 -18.84219 1.000 9.30798 90 LYS A O 1
ATOM 642 N N . TYR A 1 91 ? -9.79146 8.76818 -20.93900 1.000 7.77086 91 TYR A N 1
ATOM 643 C CA . TYR A 1 91 ? -9.68554 7.31861 -20.85117 1.000 7.24212 91 TYR A CA 1
ATOM 644 C C . TYR A 1 91 ? -8.87760 6.78422 -22.02565 1.000 7.38165 91 TYR A C 1
ATOM 645 O O . TYR A 1 91 ? -8.73884 7.44194 -23.06461 1.000 7.30605 91 TYR A O 1
ATOM 654 N N . VAL A 1 92 ? -8.35920 5.56715 -21.86649 1.000 7.31854 92 VAL A N 1
ATOM 655 C CA . VAL A 1 92 ? -7.72177 4.86988 -22.98224 1.000 6.91297 92 VAL A CA 1
ATOM 656 C C . VAL A 1 92 ? -7.89553 3.36737 -22.79599 1.000 6.82108 92 VAL A C 1
ATOM 657 O O . VAL A 1 92 ? -7.56144 2.81900 -21.73835 1.000 7.15346 92 VAL A O 1
ATOM 661 N N . ILE A 1 93 ? -8.43139 2.70280 -23.82529 1.000 6.46382 93 ILE A N 1
ATOM 662 C CA . ILE A 1 93 ? -8.46679 1.24380 -23.84204 1.000 6.82371 93 ILE A CA 1
ATOM 663 C C . ILE A 1 93 ? -7.05764 0.73387 -24.10173 1.000 6.57041 93 ILE A C 1
ATOM 664 O O . ILE A 1 93 ? -6.36815 1.21091 -25.01108 1.000 7.14458 93 ILE A O 1
ATOM 669 N N . LEU A 1 94 ? -6.61195 -0.22613 -23.29190 1.000 6.55898 94 LEU A N 1
ATOM 670 C CA . LEU A 1 94 ? -5.30520 -0.83901 -23.47814 1.000 7.09333 94 LEU A CA 1
ATOM 671 C C . LEU A 1 94 ? -5.42690 -2.34741 -23.37957 1.000 6.53860 94 LEU A C 1
ATOM 672 O O . LEU A 1 94 ? -6.14140 -2.87239 -22.51609 1.000 7.51459 94 LEU A O 1
ATOM 677 N N . GLY A 1 95 ? -4.70873 -3.04766 -24.25605 1.000 6.87461 95 GLY A N 1
ATOM 678 C CA . GLY A 1 95 ? -4.69767 -4.49199 -24.18292 1.000 7.52900 95 GLY A CA 1
ATOM 679 C C . GLY A 1 95 ? -5.89546 -5.17202 -24.79192 1.000 6.90778 95 GLY A C 1
ATOM 680 O O . GLY A 1 95 ? -6.12569 -6.35196 -24.51526 1.000 7.23459 95 GLY A O 1
ATOM 681 N N . HIS A 1 96 ? -6.66245 -4.47352 -25.62545 1.000 6.98701 96 HIS A N 1
ATOM 682 C CA . HIS A 1 96 ? -7.80122 -5.10565 -26.26974 1.000 6.88748 96 HIS A CA 1
ATOM 683 C C . HIS A 1 96 ? -7.37159 -6.37538 -26.99771 1.000 7.35794 96 HIS A C 1
ATOM 684 O O . HIS A 1 96 ? -6.28475 -6.44352 -27.57791 1.000 7.25280 96 HIS A O 1
ATOM 691 N N . SER A 1 97 ? -8.24980 -7.38117 -26.98088 1.000 7.50809 97 SER A N 1
ATOM 692 C CA . SER A 1 97 ? -7.92238 -8.66943 -27.58281 1.000 7.80254 97 SER A CA 1
ATOM 693 C C . SER A 1 97 ? -7.50305 -8.53850 -29.04291 1.000 7.35280 97 SER A C 1
ATOM 694 O O . SER A 1 97 ? -6.67588 -9.32500 -29.51529 1.000 8.40838 97 SER A O 1
ATOM 697 N N . GLU A 1 98 ? -8.05514 -7.56293 -29.77841 1.000 7.20114 98 GLU A N 1
ATOM 698 C CA . GLU A 1 98 ? -7.68424 -7.41861 -31.18472 1.000 7.73849 98 GLU A CA 1
ATOM 699 C C . GLU A 1 98 ? -6.23666 -6.95493 -31.31594 1.000 7.95835 98 GLU A C 1
ATOM 700 O O . GLU A 1 98 ? -5.53180 -7.36158 -32.25058 1.000 8.12200 98 GLU A O 1
ATOM 706 N N . ARG A 1 99 ? -5.76303 -6.12650 -30.37533 1.000 7.52268 99 ARG A N 1
ATOM 707 C CA . ARG A 1 99 ? -4.37283 -5.68115 -30.42598 1.000 8.29890 99 ARG A CA 1
ATOM 708 C C . ARG A 1 99 ? -3.40890 -6.75677 -29.94238 1.000 8.42635 99 ARG A C 1
ATOM 709 O O . ARG A 1 99 ? -2.29087 -6.85780 -30.46035 1.000 9.19125 99 ARG A O 1
ATOM 717 N N . ARG A 1 100 ? -3.81219 -7.55319 -28.95011 1.000 7.40390 100 ARG A N 1
ATOM 718 C CA . ARG A 1 100 ? -3.00785 -8.70852 -28.56879 1.000 8.89792 100 ARG A CA 1
ATOM 719 C C . ARG A 1 100 ? -2.90826 -9.69632 -29.72690 1.000 9.35439 100 ARG A C 1
ATOM 720 O O . ARG A 1 100 ? -1.83378 -10.24662 -29.98659 1.000 11.00233 100 ARG A O 1
ATOM 728 N N . ALA A 1 101 ? -4.01206 -9.90695 -30.45967 1.000 8.37792 101 ALA A N 1
ATOM 729 C CA . ALA A 1 101 ? -4.03201 -10.91179 -31.52014 1.000 10.15547 101 ALA A CA 1
ATOM 730 C C . ALA A 1 101 ? -3.28485 -10.44159 -32.75981 1.000 10.11291 101 ALA A C 1
ATOM 731 O O . ALA A 1 101 ? -2.49949 -11.19932 -33.33852 1.000 13.01332 101 ALA A O 1
ATOM 733 N N . TYR A 1 102 ? -3.51215 -9.19962 -33.19090 1.000 9.59364 102 TYR A N 1
ATOM 734 C CA . TYR A 1 102 ? -3.06029 -8.76127 -34.50569 1.000 9.37376 102 TYR A CA 1
ATOM 735 C C . TYR A 1 102 ? -1.78165 -7.95161 -34.46148 1.000 10.19365 102 TYR A C 1
ATOM 736 O O . TYR A 1 102 ? -1.02819 -7.96310 -35.43926 1.000 12.00493 102 TYR A O 1
ATOM 745 N N . TYR A 1 103 ? -1.52199 -7.22706 -33.37216 1.000 9.35041 103 TYR A N 1
ATOM 746 C CA . TYR A 1 103 ? -0.46437 -6.21997 -33.34426 1.000 9.95366 103 TYR A CA 1
ATOM 747 C C . TYR A 1 103 ? 0.62588 -6.55036 -32.32366 1.000 11.08724 103 TYR A C 1
ATOM 748 O O . TYR A 1 103 ? 1.41955 -5.67691 -31.96759 1.000 16.48430 103 TYR A O 1
ATOM 757 N N . GLY A 1 104 ? 0.68253 -7.79771 -31.86171 1.000 10.97353 104 GLY A N 1
ATOM 758 C CA . GLY A 1 104 ? 1.81062 -8.28693 -31.08663 1.000 13.82174 104 GLY A CA 1
ATOM 759 C C . GLY A 1 104 ? 1.97278 -7.71233 -29.69788 1.000 12.58123 104 GLY A C 1
ATOM 760 O O . GLY A 1 104 ? 3.07496 -7.76927 -29.14652 1.000 17.17532 104 GLY A O 1
ATOM 761 N N . GLU A 1 105 ? 0.91818 -7.16749 -29.10050 1.000 8.95703 105 GLU A N 1
ATOM 762 C CA . GLU A 1 105 ? 1.06271 -6.53449 -27.79546 1.000 9.59984 105 GLU A CA 1
ATOM 763 C C . GLU A 1 105 ? 1.29954 -7.56892 -26.70439 1.000 10.55258 105 GLU A C 1
ATOM 764 O O . GLU A 1 105 ? 0.52518 -8.51798 -26.54785 1.000 13.50357 105 GLU A O 1
ATOM 770 N N . THR A 1 106 ? 2.38096 -7.37880 -25.96104 1.000 9.08635 106 THR A N 1
ATOM 771 C CA . THR A 1 106 ? 2.85661 -8.30994 -24.95032 1.000 9.33158 106 THR A CA 1
ATOM 772 C C . THR A 1 106 ? 2.59774 -7.75394 -23.55857 1.000 9.84347 106 THR A C 1
ATOM 773 O O . THR A 1 106 ? 2.24853 -6.58385 -23.37672 1.000 8.99747 106 THR A O 1
ATOM 777 N N . VAL A 1 107 ? 2.84623 -8.60192 -22.55906 1.000 9.81620 107 VAL A N 1
ATOM 778 C CA . VAL A 1 107 ? 2.75438 -8.16097 -21.17094 1.000 8.92533 107 VAL A CA 1
ATOM 779 C C . VAL A 1 107 ? 3.65488 -6.95480 -20.92208 1.000 8.70004 107 VAL A C 1
ATOM 780 O O . VAL A 1 107 ? 3.23921 -5.97345 -20.29702 1.000 9.30619 107 VAL A O 1
ATOM 784 N N . ALA A 1 108 ? 4.89379 -6.99388 -21.42969 1.000 9.79723 108 ALA A N 1
ATOM 785 C CA . ALA A 1 108 ? 5.83644 -5.90679 -21.17551 1.000 9.84693 108 ALA A CA 1
ATOM 786 C C . ALA A 1 108 ? 5.42164 -4.62254 -21.88202 1.000 9.14133 108 ALA A C 1
ATOM 787 O O . ALA A 1 108 ? 5.51143 -3.53396 -21.30681 1.000 9.58658 108 ALA A O 1
ATOM 789 N N . ILE A 1 109 ? 4.98154 -4.72200 -23.13734 1.000 9.01002 109 ILE A N 1
ATOM 790 C CA . ILE A 1 109 ? 4.55643 -3.52326 -23.85431 1.000 9.57687 109 ILE A CA 1
ATOM 791 C C . ILE A 1 109 ? 3.36794 -2.87610 -23.14937 1.000 8.89577 109 ILE A C 1
ATOM 792 O O . ILE A 1 109 ? 3.32442 -1.64899 -22.96311 1.000 8.09545 109 ILE A O 1
ATOM 797 N N . LEU A 1 110 ? 2.39314 -3.69647 -22.73696 1.000 8.09198 110 LEU A N 1
ATOM 798 C CA . LEU A 1 110 ? 1.19796 -3.16517 -22.09353 1.000 8.19094 110 LEU A CA 1
ATOM 799 C C . LEU A 1 110 ? 1.51061 -2.57212 -20.72602 1.000 8.35058 110 LEU A C 1
ATOM 800 O O . LEU A 1 110 ? 0.89487 -1.57389 -20.33292 1.000 8.89346 110 LEU A O 1
ATOM 805 N N . GLU A 1 111 ? 2.47461 -3.15189 -19.99865 1.000 8.61587 111 GLU A N 1
ATOM 806 C CA . GLU A 1 111 ? 2.90966 -2.55146 -18.74142 1.000 9.15505 111 GLU A CA 1
ATOM 807 C C . GLU A 1 111 ? 3.40673 -1.12561 -18.95409 1.000 9.08779 111 GLU A C 1
ATOM 808 O O . GLU A 1 111 ? 3.06737 -0.21953 -18.18428 1.000 8.83761 111 GLU A O 1
ATOM 814 N N . GLU A 1 112 ? 4.17759 -0.90108 -20.02055 1.000 8.75728 112 GLU A N 1
ATOM 815 C CA . GLU A 1 112 ? 4.68700 0.43279 -20.30614 1.000 8.98571 112 GLU A CA 1
ATOM 816 C C . GLU A 1 112 ? 3.57668 1.37781 -20.75006 1.000 9.19583 112 GLU A C 1
ATOM 817 O O . GLU A 1 112 ? 3.55815 2.54777 -20.35370 1.000 9.06264 112 GLU A O 1
ATOM 819 N N . LYS A 1 113 ? 2.64519 0.89563 -21.57836 1.000 8.23195 113 LYS A N 1
ATOM 820 C CA . LYS A 1 113 ? 1.54265 1.74680 -22.02002 1.000 8.09263 113 LYS A CA 1
ATOM 821 C C . LYS A 1 113 ? 0.68743 2.20903 -20.84592 1.000 8.42458 113 LYS A C 1
ATOM 822 O O . LYS A 1 113 ? 0.27116 3.37153 -20.79788 1.000 7.53187 113 LYS A O 1
ATOM 828 N N . VAL A 1 114 ? 0.41268 1.31134 -19.88933 1.000 7.49498 114 VAL A N 1
ATOM 829 C CA . VAL A 1 114 ? -0.37954 1.68812 -18.72037 1.000 8.09278 114 VAL A CA 1
ATOM 830 C C . VAL A 1 114 ? 0.33558 2.76897 -17.91609 1.000 8.59048 114 VAL A C 1
ATOM 831 O O . VAL A 1 114 ? -0.28048 3.75755 -17.50572 1.000 9.17775 114 VAL A O 1
ATOM 835 N N . LYS A 1 115 ? 1.65434 2.62041 -17.71385 1.000 8.14635 115 LYS A N 1
ATOM 836 C CA . LYS A 1 115 ? 2.41318 3.64462 -16.99418 1.000 9.28474 115 LYS A CA 1
ATOM 837 C C . LYS A 1 115 ? 2.30632 4.99553 -17.68744 1.000 8.21220 115 LYS A C 1
ATOM 838 O O . LYS A 1 115 ? 2.08213 6.02380 -17.03937 1.000 9.02314 115 LYS A O 1
ATOM 844 N N . LEU A 1 116 ? 2.44457 5.01259 -19.01732 1.000 7.92510 116 LEU A N 1
ATOM 845 C CA . LEU A 1 116 ? 2.38271 6.27357 -19.74360 1.000 8.29574 116 LEU A CA 1
ATOM 846 C C . LEU A 1 116 ? 0.99026 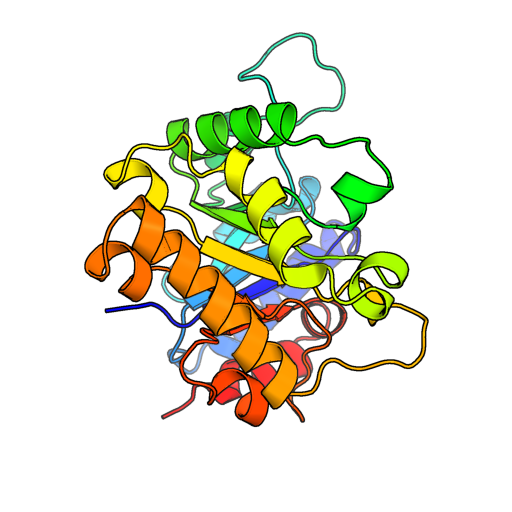6.88177 -19.67397 1.000 7.36601 116 LEU A C 1
ATOM 847 O O . LEU A 1 116 ? 0.84604 8.10255 -19.53742 1.000 8.26143 116 LEU A O 1
ATOM 852 N N . ALA A 1 117 ? -0.04999 6.04984 -19.75704 1.000 7.22985 117 ALA A N 1
ATOM 853 C CA . ALA A 1 117 ? -1.40808 6.56156 -19.60871 1.000 8.58384 117 ALA A CA 1
ATOM 854 C C . ALA A 1 117 ? -1.58929 7.25490 -18.25791 1.000 8.43653 117 ALA A C 1
ATOM 855 O O . ALA A 1 117 ? -2.09126 8.38855 -18.18340 1.000 8.12382 117 ALA A O 1
ATOM 857 N N . LEU A 1 118 ? -1.16228 6.58957 -17.17612 1.000 8.10122 118 LEU A N 1
ATOM 858 C CA . LEU A 1 118 ? -1.31306 7.16385 -15.84099 1.000 8.86504 118 LEU A CA 1
ATOM 859 C C . LEU A 1 118 ? -0.48311 8.42935 -15.67562 1.000 9.54707 118 LEU A C 1
ATOM 860 O O . LEU A 1 118 ? -0.92187 9.37884 -15.01549 1.000 10.67186 118 LEU A O 1
ATOM 865 N N . ALA A 1 119 ? 0.70709 8.47364 -16.28225 1.000 9.19273 119 ALA A N 1
ATOM 866 C CA . ALA A 1 119 ? 1.54620 9.66690 -16.19068 1.000 11.61580 119 ALA A CA 1
ATOM 867 C C . ALA A 1 119 ? 0.89871 10.87670 -16.83771 1.000 11.58046 119 ALA A C 1
ATOM 868 O O . ALA A 1 119 ? 1.28561 12.01485 -16.54748 1.000 13.73185 119 ALA A O 1
ATOM 870 N N . ASN A 1 120 ? -0.07929 10.66365 -17.71357 1.000 9.26416 120 ASN A N 1
ATOM 871 C CA . ASN A 1 120 ? -0.76503 11.74925 -18.39200 1.000 9.65078 120 ASN A CA 1
ATOM 872 C C . ASN A 1 120 ? -2.20183 11.91505 -17.92532 1.000 9.96962 120 ASN A C 1
ATOM 873 O O . ASN A 1 120 ? -3.00475 12.54581 -18.61786 1.000 11.37230 120 ASN A O 1
ATOM 878 N N . GLY A 1 121 ? -2.53381 11.37332 -16.75409 1.000 10.00105 121 GLY A N 1
ATOM 879 C CA . GLY A 1 121 ? -3.84387 11.60184 -16.18014 1.000 10.00826 121 GLY A CA 1
ATOM 880 C C . GLY A 1 121 ? -4.97652 10.84347 -16.82571 1.000 10.70858 121 GLY A C 1
ATOM 881 O O . GLY A 1 121 ? -6.13835 11.18313 -16.60090 1.000 13.24341 121 GLY A O 1
ATOM 882 N N . LEU A 1 122 ? -4.67618 9.82182 -17.62475 1.000 9.68648 122 LEU A N 1
ATOM 883 C CA . LEU A 1 122 ? -5.70056 9.02507 -18.28240 1.000 9.19091 122 LEU A CA 1
ATOM 884 C C . LEU A 1 122 ? -6.08392 7.85230 -17.39813 1.000 9.30251 122 LEU A C 1
ATOM 885 O O . LEU A 1 122 ? -5.26619 7.32447 -16.63915 1.000 10.62791 122 LEU A O 1
ATOM 890 N N . THR A 1 123 ? -7.35111 7.46817 -17.48681 1.000 8.71144 123 THR A N 1
ATOM 891 C CA . THR A 1 123 ? -7.83771 6.26169 -16.83051 1.000 8.73750 123 THR A CA 1
ATOM 892 C C . THR A 1 123 ? -7.76412 5.09451 -17.81404 1.000 7.98141 123 THR A C 1
ATOM 893 O O . THR A 1 123 ? -8.53110 5.07380 -18.80047 1.000 8.21230 123 THR A O 1
ATOM 897 N N . PRO A 1 124 ? -6.87149 4.12603 -17.61393 1.000 7.44504 124 PRO A N 1
ATOM 898 C CA . PRO A 1 124 ? -6.84052 2.95849 -18.50726 1.000 7.94305 124 PRO A CA 1
ATOM 899 C C . PRO A 1 124 ? -8.07402 2.09674 -18.31606 1.000 7.54416 124 PRO A C 1
ATOM 900 O O . PRO A 1 124 ? -8.54935 1.89206 -17.19102 1.000 8.17998 124 PRO A O 1
ATOM 904 N N . ILE A 1 125 ? -8.58634 1.58707 -19.43449 1.000 7.37729 125 ILE A N 1
ATOM 905 C CA . ILE A 1 125 ? -9.53871 0.48843 -19.45496 1.000 6.86962 125 ILE A CA 1
ATOM 906 C C . ILE A 1 125 ? -8.73715 -0.71177 -19.93383 1.000 7.19400 125 ILE A C 1
ATOM 907 O O . ILE A 1 125 ? -8.51582 -0.88930 -21.13921 1.000 7.61888 125 ILE A O 1
ATOM 912 N N . PHE A 1 126 ? -8.23750 -1.49607 -18.98057 1.000 6.76177 126 PHE A N 1
ATOM 913 C CA . PHE A 1 126 ? -7.25683 -2.53528 -19.25370 1.000 7.09223 126 PHE A CA 1
ATOM 914 C C . PHE A 1 126 ? -7.97123 -3.85953 -19.48406 1.000 7.01319 126 PHE A C 1
ATOM 915 O O . PHE A 1 126 ? -8.67863 -4.35449 -18.59895 1.000 7.59851 126 PHE A O 1
ATOM 923 N N . CYS A 1 127 ? -7.78316 -4.42846 -20.67112 1.000 7.19588 127 CYS A N 1
ATOM 924 C CA . CYS A 1 127 ? -8.54794 -5.58061 -21.12909 1.000 6.93337 127 CYS A CA 1
ATOM 925 C C . CYS A 1 127 ? -7.74889 -6.86331 -20.97034 1.000 7.28151 127 CYS A C 1
ATOM 926 O O . CYS A 1 127 ? -6.55181 -6.90975 -21.28908 1.000 7.50968 127 CYS A O 1
ATOM 929 N N . ILE A 1 128 ? -8.43734 -7.90762 -20.50764 1.000 6.75126 128 ILE A N 1
ATOM 930 C CA . ILE A 1 128 ? -7.88699 -9.25111 -20.38528 1.000 7.25260 128 ILE A CA 1
ATOM 931 C C . ILE A 1 128 ? -8.91505 -10.22587 -20.94188 1.000 8.44960 128 ILE A C 1
ATOM 932 O O . ILE A 1 128 ? -10.10323 -9.91061 -21.05679 1.000 8.99527 128 ILE A O 1
ATOM 937 N N . GLY A 1 129 ? -8.45802 -11.42989 -21.27076 1.000 7.66418 129 GLY A N 1
ATOM 938 C CA . GLY A 1 129 ? -9.38378 -12.45076 -21.72794 1.000 9.37029 129 GLY A CA 1
ATOM 939 C C . GLY A 1 129 ? -8.70678 -13.56197 -22.49579 1.000 8.29269 129 GLY A C 1
ATOM 940 O O . GLY A 1 129 ? -7.65309 -13.36014 -23.10876 1.000 8.77853 129 GLY A O 1
ATOM 941 N N . GLU A 1 130 ? -9.31922 -14.74253 -22.47655 1.000 9.68274 130 GLU A N 1
ATOM 942 C CA . GLU A 1 130 ? -8.73795 -15.95261 -23.04047 1.000 8.84580 130 GLU A CA 1
ATOM 943 C C . GLU A 1 130 ? -9.44638 -16.37535 -24.32544 1.000 8.16630 130 GLU A C 1
ATOM 944 O O . GLU A 1 130 ? -10.61816 -16.06059 -24.55090 1.000 9.39332 130 GLU A O 1
ATOM 950 N N . VAL A 1 131 ? -8.71082 -17.10482 -25.16910 1.000 9.76565 131 VAL A N 1
ATOM 951 C CA . VAL A 1 131 ? -9.22700 -17.55979 -26.45914 1.000 10.23118 131 VAL A CA 1
ATOM 952 C C . VAL A 1 131 ? -9.88370 -18.93117 -26.32183 1.000 9.82657 131 VAL A C 1
ATOM 953 O O . VAL A 1 131 ? -9.82729 -19.56047 -25.25884 1.000 10.65399 131 VAL A O 1
ATOM 957 N N . LEU A 1 132 ? -10.47641 -19.41530 -27.41696 1.000 11.91365 132 LEU A N 1
ATOM 958 C CA . LEU A 1 132 ? -11.27882 -20.63271 -27.34812 1.000 14.34755 132 LEU A CA 1
ATOM 959 C C . LEU A 1 132 ? -10.47760 -21.82209 -26.83266 1.000 12.38884 132 LEU A C 1
ATOM 960 O O . LEU A 1 132 ? -10.95251 -22.57653 -25.97590 1.000 13.00227 132 LEU A O 1
ATOM 965 N N . GLU A 1 133 ? -9.25994 -22.00759 -27.34454 1.000 12.54296 133 GLU A N 1
ATOM 966 C CA . GLU A 1 133 ? -8.46917 -23.16497 -26.93951 1.000 14.31840 133 GLU A CA 1
ATOM 967 C C . GLU A 1 133 ? -8.14765 -23.11660 -25.45234 1.000 12.80118 133 GLU A C 1
ATOM 968 O O . GLU A 1 133 ? -8.09169 -24.15877 -24.79045 1.000 13.82926 133 GLU A O 1
ATOM 974 N N . GLU A 1 134 ? -7.94885 -21.91351 -24.90859 1.000 12.21590 134 GLU A N 1
ATOM 975 C CA . GLU A 1 134 ? -7.68726 -21.76656 -23.47831 1.000 12.76359 134 GLU A CA 1
ATOM 976 C C . GLU A 1 134 ? -8.93014 -22.06888 -22.64831 1.000 11.26705 134 GLU A C 1
ATOM 977 O O . GLU A 1 134 ? -8.85393 -22.79464 -21.64963 1.000 12.16518 134 GLU A O 1
ATOM 983 N N . ARG A 1 135 ? -10.09055 -21.55499 -23.06994 1.000 11.04658 135 ARG A N 1
ATOM 984 C CA . ARG A 1 135 ? -11.33849 -21.84761 -22.36519 1.000 11.10489 135 ARG A CA 1
ATOM 985 C C . ARG A 1 135 ? -11.67571 -23.33882 -22.42185 1.000 12.05561 135 ARG A C 1
ATOM 986 O O . ARG A 1 135 ? -12.09655 -23.92723 -21.41971 1.000 11.96187 135 ARG A O 1
ATOM 994 N N . GLU A 1 136 ? -11.48449 -23.97180 -23.57943 1.000 12.11262 136 GLU A N 1
ATOM 995 C CA . GLU A 1 136 ? -11.80960 -25.39058 -23.69158 1.000 12.87818 136 GLU A CA 1
ATOM 996 C C . GLU A 1 136 ? -10.88715 -26.24975 -22.83476 1.000 14.80070 136 GLU A C 1
ATOM 997 O O . GLU A 1 136 ? -11.28758 -27.33210 -22.38974 1.000 16.68941 136 GLU A O 1
ATOM 1003 N N . ALA A 1 137 ? -9.67141 -25.77669 -22.56630 1.000 12.52048 137 ALA A N 1
ATOM 1004 C CA . ALA A 1 137 ? -8.75492 -26.45320 -21.65969 1.000 13.86734 137 ALA A CA 1
ATOM 1005 C C . ALA A 1 137 ? -8.93605 -26.04299 -20.20340 1.000 13.83529 137 ALA A C 1
ATOM 1006 O O . ALA A 1 137 ? -8.15297 -26.47948 -19.35149 1.000 15.70379 137 ALA A O 1
ATOM 1008 N N . ASN A 1 138 ? -9.93645 -25.21199 -19.89991 1.000 12.60552 138 ASN A N 1
ATOM 1009 C CA . ASN A 1 138 ? -10.19389 -24.73101 -18.54011 1.000 13.45911 138 ASN A CA 1
ATOM 1010 C C . ASN A 1 138 ? -9.02154 -23.92891 -17.97692 1.000 12.00845 138 ASN A C 1
ATOM 1011 O O . ASN A 1 138 ? -8.76591 -23.93630 -16.77010 1.000 13.80188 138 ASN A O 1
ATOM 1016 N N . LYS A 1 139 ? -8.32031 -23.20945 -18.85288 1.000 12.07575 139 LYS A N 1
ATOM 1017 C CA . LYS A 1 139 ? -7.15937 -22.40976 -18.48617 1.000 12.52516 139 LYS A CA 1
ATOM 1018 C C . LYS A 1 139 ? -7.47826 -20.92682 -18.32438 1.000 11.16557 139 LYS A C 1
ATOM 1019 O O . LYS A 1 139 ? -6.55109 -20.12039 -18.18840 1.000 11.28306 139 LYS A O 1
ATOM 1025 N N . GLN A 1 140 ? -8.76112 -20.55245 -18.30867 1.000 9.45148 140 GLN A N 1
ATOM 1026 C CA . GLN A 1 140 ? -9.10533 -19.12985 -18.29234 1.000 10.43130 140 GLN A CA 1
ATOM 1027 C C . GLN A 1 140 ? -8.50351 -18.40065 -17.09352 1.000 10.02662 140 GLN A C 1
ATOM 1028 O O . GLN A 1 140 ? -8.02458 -17.26997 -17.23227 1.000 10.13749 140 GLN A O 1
ATOM 1034 N N . ASN A 1 141 ? -8.49133 -19.03239 -15.91552 1.000 9.79255 141 ASN A N 1
ATOM 1035 C CA . ASN A 1 141 ? -7.96752 -18.35636 -14.73211 1.000 10.58006 141 ASN A CA 1
ATOM 1036 C C . ASN A 1 141 ? -6.47030 -18.09294 -14.85687 1.000 10.67796 141 ASN A C 1
ATOM 1037 O O . ASN A 1 141 ? -6.00134 -16.98223 -14.58648 1.000 11.19409 141 ASN A O 1
ATOM 1042 N N . GLU A 1 142 ? -5.69588 -19.09752 -15.27096 1.000 10.30422 142 GLU A N 1
ATOM 1043 C CA . GLU A 1 142 ? -4.26191 -18.86671 -15.39263 1.000 12.30364 142 GLU A CA 1
ATOM 1044 C C . GLU A 1 142 ? -3.94544 -17.87255 -16.50317 1.000 10.38179 142 GLU A C 1
ATOM 1045 O O . GLU A 1 142 ? -3.00783 -17.07691 -16.36793 1.000 10.69649 142 GLU A O 1
ATOM 1051 N N . VAL A 1 143 ? -4.73350 -17.86999 -17.58156 1.000 9.97889 143 VAL A N 1
ATOM 1052 C CA . VAL A 1 143 ? -4.49329 -16.92520 -18.67070 1.000 10.76969 143 VAL A CA 1
ATOM 1053 C C . VAL A 1 143 ? -4.71334 -15.49051 -18.20382 1.000 9.26993 143 VAL A C 1
ATOM 1054 O O . VAL A 1 143 ? -3.85981 -14.61910 -18.41062 1.000 9.73577 143 VAL A O 1
ATOM 1058 N N . VAL A 1 144 ? -5.85802 -15.21869 -17.56696 1.000 9.02417 144 VAL A N 1
ATOM 1059 C CA . VAL A 1 144 ? -6.10371 -13.84528 -17.14035 1.000 9.90957 144 VAL A CA 1
ATOM 1060 C C . VAL A 1 144 ? -5.13331 -13.43616 -16.04110 1.000 8.85215 144 VAL A C 1
ATOM 1061 O O . VAL A 1 144 ? -4.68556 -12.28566 -16.00031 1.000 9.69373 144 VAL A O 1
ATOM 1065 N N . ALA A 1 145 ? -4.76601 -14.36784 -15.15357 1.000 9.47296 145 ALA A N 1
ATOM 1066 C CA . ALA A 1 145 ? -3.77504 -14.03375 -14.13230 1.000 9.70165 145 ALA A CA 1
ATOM 1067 C C . ALA A 1 145 ? -2.44728 -13.63150 -14.76322 1.000 9.28539 145 ALA A C 1
ATOM 1068 O O . ALA A 1 145 ? -1.82418 -12.65272 -14.33987 1.000 10.14108 145 ALA A O 1
ATOM 1070 N N . ALA A 1 146 ? -2.01282 -14.34752 -15.80318 1.000 8.78767 146 ALA A N 1
ATOM 1071 C CA . ALA A 1 146 ? -0.75812 -13.98137 -16.45262 1.000 9.72502 146 ALA A CA 1
ATOM 1072 C C . ALA A 1 146 ? -0.86752 -12.61300 -17.11819 1.000 8.83818 146 ALA A C 1
ATOM 1073 O O . ALA A 1 146 ? 0.06674 -11.80187 -17.04941 1.000 9.43507 146 ALA A O 1
ATOM 1075 N N . GLN A 1 147 ? -2.01735 -12.32427 -17.74237 1.000 8.79876 147 GLN A N 1
ATOM 1076 C CA . GLN A 1 147 ? -2.18306 -11.03377 -18.40574 1.000 8.65134 147 GLN A CA 1
ATOM 1077 C C . GLN A 1 147 ? -2.19073 -9.88703 -17.40627 1.000 8.10112 147 GLN A C 1
ATOM 1078 O O . GLN A 1 147 ? -1.72314 -8.78757 -17.71413 1.000 8.78663 147 GLN A O 1
ATOM 1084 N N . MET A 1 148 ? -2.67485 -10.13374 -16.19001 1.000 8.25896 148 MET A N 1
ATOM 1085 C CA . MET A 1 148 ? -2.73766 -9.09111 -15.17829 1.000 8.30192 148 MET A CA 1
ATOM 1086 C C . MET A 1 148 ? -1.36052 -8.68337 -14.67728 1.000 9.07405 148 MET A C 1
ATOM 1087 O O . MET A 1 148 ? -1.25361 -7.66864 -13.98660 1.000 8.71931 148 MET A O 1
ATOM 1092 N N . GLU A 1 149 ? -0.30209 -9.41829 -15.02679 1.000 8.34021 149 GLU A N 1
ATOM 1093 C CA . GLU A 1 149 ? 1.03555 -8.99731 -14.62467 1.000 9.22372 149 GLU A CA 1
ATOM 1094 C C . GLU A 1 149 ? 1.42370 -7.63510 -15.20112 1.000 10.46416 149 GLU A C 1
ATOM 1095 O O . GLU A 1 149 ? 2.29544 -6.96319 -14.63834 1.000 11.74512 149 GLU A O 1
ATOM 1101 N N . SER A 1 150 ? 0.80084 -7.20169 -16.30804 1.000 8.43306 150 SER A N 1
ATOM 1102 C CA . SER A 1 150 ? 1.09135 -5.86992 -16.83877 1.000 9.02167 150 SER A CA 1
ATOM 1103 C C . SER A 1 150 ? 0.68507 -4.76839 -15.86995 1.000 8.21000 150 SER A C 1
ATOM 1104 O O . SER A 1 150 ? 1.23213 -3.66125 -15.93141 1.000 10.19816 150 SER A O 1
ATOM 1107 N N . VAL A 1 151 ? -0.29772 -5.03183 -15.01080 1.000 8.47161 151 VAL A N 1
ATOM 1108 C CA . VAL A 1 151 ? -0.79395 -4.02515 -14.08447 1.000 9.27294 151 VAL A CA 1
ATOM 1109 C C . VAL A 1 151 ? -0.48248 -4.33045 -12.62203 1.000 9.72840 151 VAL A C 1
ATOM 1110 O O . VAL A 1 151 ? -0.53857 -3.40729 -11.79900 1.000 9.50727 151 VAL A O 1
ATOM 1114 N N . PHE A 1 152 ? -0.14746 -5.57412 -12.26932 1.000 9.44530 152 PHE A N 1
ATOM 1115 C CA . PHE A 1 152 ? 0.19208 -5.87378 -10.88065 1.000 8.39383 152 PHE A CA 1
ATOM 1116 C C . PHE A 1 152 ? 1.58880 -5.39519 -10.49874 1.000 10.49431 152 PHE A C 1
ATOM 1117 O O . PHE A 1 152 ? 1.97924 -5.54626 -9.33389 1.000 11.71847 152 PHE A O 1
ATOM 1125 N N . SER A 1 153 ? 2.34709 -4.80889 -11.42365 1.000 10.40552 153 SER A N 1
ATOM 1126 C CA . SER A 1 153 ? 3.55383 -4.09116 -11.04037 1.000 10.94421 153 SER A CA 1
ATOM 1127 C C . SER A 1 153 ? 3.26659 -2.66538 -10.59016 1.000 11.78274 153 SER A C 1
ATOM 1128 O O . SER A 1 153 ? 4.19250 -1.97768 -10.14208 1.000 13.78891 153 SER A O 1
ATOM 1131 N N . LEU A 1 154 ? 2.02372 -2.20264 -10.70662 1.000 10.11694 154 LEU A N 1
ATOM 1132 C CA . LEU A 1 154 ? 1.66803 -0.87933 -10.21714 1.000 11.13326 154 LEU A CA 1
ATOM 1133 C C . LEU A 1 154 ? 1.59630 -0.86958 -8.69289 1.000 11.87018 154 LEU A C 1
ATOM 1134 O O . LEU A 1 154 ? 1.23744 -1.86458 -8.05356 1.000 11.14949 154 LEU A O 1
ATOM 1139 N N . SER A 1 155 ? 1.91285 0.28574 -8.11460 1.000 11.04311 155 SER A N 1
ATOM 1140 C CA . SER A 1 155 ? 1.62940 0.51390 -6.70697 1.000 10.93288 155 SER A CA 1
ATOM 1141 C C . SER A 1 155 ? 0.12588 0.44061 -6.47081 1.000 12.90435 155 SER A C 1
ATOM 1142 O O . SER A 1 155 ? -0.68175 0.54077 -7.39872 1.000 11.95753 155 SER A O 1
ATOM 1145 N N . ALA A 1 156 ? -0.26020 0.27062 -5.20639 1.000 12.47571 156 ALA A N 1
ATOM 1146 C CA . ALA A 1 156 ? -1.68080 0.25602 -4.88570 1.000 11.98771 156 ALA A CA 1
ATOM 1147 C C . ALA A 1 156 ? -2.35975 1.55016 -5.32914 1.000 12.38832 156 ALA A C 1
ATOM 1148 O O . ALA A 1 156 ? -3.46894 1.52342 -5.88037 1.000 13.12592 156 ALA A O 1
ATOM 1150 N N . GLU A 1 157 ? -1.70416 2.69314 -5.10639 1.000 12.55564 157 GLU A N 1
ATOM 1151 C CA . GLU A 1 157 ? -2.28643 3.97443 -5.49555 1.000 13.90721 157 GLU A CA 1
ATOM 1152 C C . GLU A 1 157 ? -2.50783 4.05038 -7.00258 1.000 12.65782 157 GLU A C 1
ATOM 1153 O O . GLU A 1 157 ? -3.54659 4.54087 -7.46062 1.000 13.71617 157 GLU A O 1
ATOM 1155 N N . ASP A 1 158 ? -1.53806 3.57848 -7.79079 1.000 11.69377 158 ASP A N 1
ATOM 1156 C CA . ASP A 1 158 ? -1.70443 3.61345 -9.24237 1.000 11.43298 158 ASP A CA 1
ATOM 1157 C C . ASP A 1 158 ? -2.74103 2.59825 -9.71097 1.000 10.86747 158 ASP A C 1
ATOM 1158 O O . ASP A 1 158 ? -3.54941 2.89990 -10.60063 1.000 10.34658 158 ASP A O 1
ATOM 1163 N N . PHE A 1 159 ? -2.73911 1.39338 -9.12949 1.000 9.54537 159 PHE A N 1
ATOM 1164 C CA . PHE A 1 159 ? -3.71870 0.39927 -9.55162 1.000 9.57850 159 PHE A CA 1
ATOM 1165 C C . PHE A 1 159 ? -5.13622 0.89621 -9.31499 1.000 10.40810 159 PHE A C 1
ATOM 1166 O O . PHE A 1 159 ? -6.04179 0.62997 -10.11967 1.000 9.91753 159 PHE A O 1
ATOM 1174 N N . SER A 1 160 ? -5.34793 1.64397 -8.22530 1.000 10.65908 160 SER A N 1
ATOM 1175 C CA . SER A 1 160 ? -6.67796 2.15178 -7.90893 1.000 11.18044 160 SER A CA 1
ATOM 1176 C C . SER A 1 160 ? -7.23515 3.06229 -8.99409 1.000 10.83287 160 SER A C 1
ATOM 1177 O O . SER A 1 160 ? -8.43924 3.33361 -8.99002 1.000 13.24813 160 SER A O 1
ATOM 1180 N N . LYS A 1 161 ? -6.39426 3.53988 -9.90917 1.000 10.13171 161 LYS A N 1
ATOM 1181 C CA . LYS A 1 161 ? -6.80873 4.43384 -10.97662 1.000 11.61282 161 LYS A CA 1
ATOM 1182 C C . LYS A 1 161 ? -7.28391 3.71271 -12.23130 1.000 11.46411 161 LYS A C 1
ATOM 1183 O O . LYS A 1 161 ? -7.70996 4.38293 -13.17804 1.000 14.87017 161 LYS A O 1
ATOM 1189 N N . ILE A 1 162 ? -7.21038 2.38668 -12.29437 1.000 9.70813 162 ILE A N 1
ATOM 1190 C CA . ILE A 1 162 ? -7.51015 1.68695 -13.54286 1.000 9.18569 162 ILE A CA 1
ATOM 1191 C C . ILE A 1 162 ? -8.85812 0.97692 -13.48095 1.000 9.53535 162 ILE A C 1
ATOM 1192 O O . ILE A 1 162 ? -9.36903 0.61748 -12.41363 1.000 10.25607 162 ILE A O 1
ATOM 1197 N N . ILE A 1 163 ? -9.43790 0.79116 -14.65995 1.000 8.75523 163 ILE A N 1
ATOM 1198 C CA . ILE A 1 163 ? -10.63085 -0.01737 -14.87975 1.000 8.84817 163 ILE A CA 1
ATOM 1199 C C . ILE A 1 163 ? -10.18216 -1.29861 -15.56504 1.000 7.55192 163 ILE A C 1
ATOM 1200 O O . ILE A 1 163 ? -9.26100 -1.27084 -16.39176 1.000 8.13693 163 ILE A O 1
ATOM 1205 N N . LEU A 1 164 ? -10.81809 -2.41693 -15.23252 1.000 7.38705 164 LEU A N 1
ATOM 1206 C CA . LEU A 1 164 ? -10.57614 -3.67584 -15.92542 1.000 7.33908 164 LEU A CA 1
ATOM 1207 C C . LEU A 1 164 ? -11.75327 -4.02353 -16.82845 1.000 7.14315 164 LEU A C 1
ATOM 1208 O O . LEU A 1 164 ? -12.90030 -3.67612 -16.53422 1.000 7.94115 164 LEU A O 1
ATOM 1213 N N . ALA A 1 165 ? -11.47596 -4.73992 -17.92438 1.000 7.47232 165 ALA A N 1
ATOM 1214 C CA . ALA A 1 165 ? -12.53776 -5.26867 -18.78005 1.000 7.20212 165 ALA A CA 1
ATOM 1215 C C . ALA A 1 165 ? -12.19363 -6.69580 -19.18200 1.000 7.20553 165 ALA A C 1
ATOM 1216 O O . ALA A 1 165 ? -11.08930 -6.95616 -19.67592 1.000 8.66191 165 ALA A O 1
ATOM 1218 N N . TYR A 1 166 ? -13.13919 -7.61354 -18.98251 1.000 7.40494 166 TYR A N 1
ATOM 1219 C CA . TYR A 1 166 ? -12.96079 -9.01988 -19.31512 1.000 7.12767 166 TYR A CA 1
ATOM 1220 C C . TYR A 1 166 ? -13.58046 -9.31601 -20.67761 1.000 7.35682 166 TYR A C 1
ATOM 1221 O O . TYR A 1 166 ? -14.77323 -9.07129 -20.88739 1.000 8.74383 166 TYR A O 1
ATOM 1230 N N . GLU A 1 167 ? -12.78503 -9.87678 -21.58985 1.000 7.38435 167 GLU A N 1
ATOM 1231 C CA . GLU A 1 167 ? -13.26504 -10.24474 -22.92152 1.000 7.43553 167 GLU A CA 1
ATOM 1232 C C . GLU A 1 167 ? -13.30654 -11.75570 -23.08156 1.000 8.26209 167 GLU A C 1
ATOM 1233 O O . GLU A 1 167 ? -12.24354 -12.39702 -23.09644 1.000 8.85376 167 GLU A O 1
ATOM 1239 N N . PRO A 1 168 ? -14.48265 -12.36154 -23.27779 1.000 7.80786 168 PRO A N 1
ATOM 1240 C CA . PRO A 1 168 ? -14.53302 -13.80395 -23.58915 1.000 7.40592 168 PRO A CA 1
ATOM 1241 C C . PRO A 1 168 ? -14.26562 -13.97150 -25.07984 1.000 7.46641 168 PRO A C 1
ATOM 1242 O O . PRO A 1 168 ? -15.16683 -14.08926 -25.91714 1.000 8.48402 168 PRO A O 1
ATOM 1246 N N . VAL A 1 169 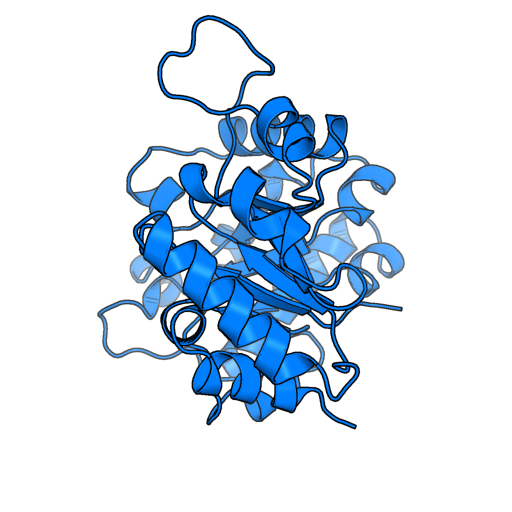? -12.97566 -13.96426 -25.42799 1.000 8.47891 169 VAL A N 1
ATOM 1247 C CA . VAL A 1 169 ? -12.57902 -13.97109 -26.83720 1.000 9.11404 169 VAL A CA 1
ATOM 1248 C C . VAL A 1 169 ? -13.09386 -15.22802 -27.52071 1.000 9.36907 169 VAL A C 1
ATOM 1249 O O . VAL A 1 169 ? -13.42739 -15.21252 -28.71595 1.000 9.70914 169 VAL A O 1
ATOM 1253 N N . TRP A 1 170 ? -13.22329 -16.31128 -26.75061 1.000 9.13726 170 TRP A N 1
ATOM 1254 C CA . TRP A 1 170 ? -13.75770 -17.58548 -27.21310 1.000 9.13605 170 TRP A CA 1
ATOM 1255 C C . TRP A 1 170 ? -15.18842 -17.50617 -27.72616 1.000 9.63028 170 TRP A C 1
ATOM 1256 O O . TRP A 1 170 ? -15.65372 -18.45986 -28.37015 1.000 9.86934 170 TRP A O 1
ATOM 1267 N N . ALA A 1 171 ? -15.91385 -16.42935 -27.43582 1.000 8.76167 171 ALA A N 1
ATOM 1268 C CA . ALA A 1 171 ? -17.28583 -16.26276 -27.88979 1.000 9.09325 171 ALA A CA 1
ATOM 1269 C C . ALA A 1 171 ? -17.39451 -15.48635 -29.19400 1.000 10.99311 171 ALA A C 1
ATOM 1270 O O . ALA A 1 171 ? -18.51048 -15.19189 -29.63233 1.000 12.95821 171 ALA A O 1
ATOM 1272 N N . ILE A 1 172 ? -16.27543 -15.16733 -29.83364 1.000 9.42164 172 ILE A N 1
ATOM 1273 C CA . ILE A 1 172 ? -16.27909 -14.40441 -31.07410 1.000 10.41726 172 ILE A CA 1
ATOM 1274 C C . ILE A 1 172 ? -16.23610 -15.36992 -32.25677 1.000 11.44254 172 ILE A C 1
ATOM 1275 O O . ILE A 1 172 ? -15.27335 -16.13037 -32.41776 1.000 11.92078 172 ILE A O 1
ATOM 1280 N N . GLY A 1 173 ? -17.29852 -15.37361 -33.06073 1.000 11.20928 173 GLY A N 1
ATOM 1281 C CA . GLY A 1 173 ? -17.32380 -16.15159 -34.29085 1.000 11.56205 173 GLY A CA 1
ATOM 1282 C C . GLY A 1 173 ? -17.50681 -17.64209 -34.13309 1.000 12.34335 173 GLY A C 1
ATOM 1283 O O . GLY A 1 173 ? -17.37348 -18.37768 -35.11870 1.000 15.11504 173 GLY A O 1
ATOM 1284 N N . THR A 1 174 ? -17.81705 -18.11772 -32.93518 1.000 10.25320 174 THR A N 1
ATOM 1285 C CA . THR A 1 174 ? -17.90233 -19.54049 -32.64733 1.000 11.37358 174 THR A CA 1
ATOM 1286 C C . THR A 1 174 ? -19.32651 -19.97611 -32.35524 1.000 9.91041 174 THR A C 1
ATOM 1287 O O . THR A 1 174 ? -19.55978 -21.16629 -32.09234 1.000 12.22253 174 THR A O 1
ATOM 1291 N N . GLY A 1 175 ? -20.27722 -19.04471 -32.36014 1.000 10.27262 175 GLY A N 1
ATOM 1292 C CA . GLY A 1 175 ? -21.61051 -19.30351 -31.86877 1.000 9.64411 175 GLY A CA 1
ATOM 1293 C C . GLY A 1 175 ? -21.72265 -19.40452 -30.36271 1.000 9.65620 175 GLY A C 1
ATOM 1294 O O . GLY A 1 175 ? -22.83372 -19.58042 -29.85996 1.000 10.51376 175 GLY A O 1
ATOM 1295 N N . LYS A 1 176 ? -20.62076 -19.31972 -29.62382 1.000 9.86004 176 LYS A N 1
ATOM 1296 C CA . LYS A 1 176 ? -20.68990 -19.45767 -28.17995 1.000 10.49504 176 LYS A CA 1
ATOM 1297 C C . LYS A 1 176 ? -21.05906 -18.13045 -27.53239 1.000 10.34025 176 LYS A C 1
ATOM 1298 O O . LYS A 1 176 ? -20.89948 -17.05562 -28.11599 1.000 10.85819 176 LYS A O 1
ATOM 1304 N N . THR A 1 177 ? -21.57060 -18.22286 -26.31065 1.000 11.84620 177 THR A N 1
ATOM 1305 C CA . THR A 1 177 ? -21.93022 -17.04976 -25.52850 1.000 10.89381 177 THR A CA 1
ATOM 1306 C C . THR A 1 177 ? -21.50087 -17.30960 -24.09692 1.000 12.09169 177 THR A C 1
ATOM 1307 O O . THR A 1 177 ? -21.75881 -18.38917 -23.55875 1.000 12.56766 177 THR A O 1
ATOM 1311 N N . ALA A 1 178 ? -20.82949 -16.34262 -23.48226 1.000 10.32485 178 ALA A N 1
ATOM 1312 C CA . ALA A 1 178 ? -20.60076 -16.41308 -22.04597 1.000 11.03247 178 ALA A CA 1
ATOM 1313 C C . ALA A 1 178 ? -21.90935 -16.09479 -21.34315 1.000 12.26602 178 ALA A C 1
ATOM 1314 O O . ALA A 1 178 ? -22.44221 -14.99073 -21.49524 1.000 13.85728 178 ALA A O 1
ATOM 1316 N N . SER A 1 179 ? -22.45988 -17.06648 -20.61896 1.000 10.82669 179 SER A N 1
ATOM 1317 C CA . SER A 1 179 ? -23.68870 -16.81002 -19.88470 1.000 12.90849 179 SER A CA 1
ATOM 1318 C C . SER A 1 179 ? -23.42617 -15.79314 -18.77491 1.000 11.88577 179 SER A C 1
ATOM 1319 O O . SER A 1 179 ? -22.27994 -15.58867 -18.37126 1.000 10.58997 179 SER A O 1
ATOM 1322 N N . PRO A 1 180 ? -24.47346 -15.13095 -18.26953 1.000 11.77860 180 PRO A N 1
ATOM 1323 C CA . PRO A 1 180 ? -24.27461 -14.26830 -17.09308 1.000 13.09944 180 PRO A CA 1
ATOM 1324 C C . PRO A 1 180 ? -23.59111 -14.98615 -15.93787 1.000 13.41711 180 PRO A C 1
ATOM 1325 O O . PRO A 1 180 ? -22.75068 -14.39325 -15.25493 1.000 12.16841 180 PRO A O 1
ATOM 1329 N N . GLU A 1 181 ? -23.90614 -16.26319 -15.72729 1.000 11.45205 181 GLU A N 1
ATOM 1330 C CA . GLU A 1 181 ? -23.25423 -17.04405 -14.68360 1.000 11.98755 181 GLU A CA 1
ATOM 1331 C C . GLU A 1 181 ? -21.75988 -17.20253 -14.95799 1.000 11.29615 181 GLU A C 1
ATOM 1332 O O . GLU A 1 181 ? -20.93053 -17.07599 -14.04713 1.000 11.65702 181 GLU A O 1
ATOM 1338 N N . GLN A 1 182 ? -21.39365 -17.48436 -16.21017 1.000 11.62357 182 GLN A N 1
ATOM 1339 C CA . GLN A 1 182 ? -19.98086 -17.59344 -16.56298 1.000 10.96020 182 GLN A CA 1
ATOM 1340 C C . GLN A 1 182 ? -19.26355 -16.25541 -16.41754 1.000 10.20467 182 GLN A C 1
ATOM 1341 O O . GLN A 1 182 ? -18.12058 -16.20836 -15.94509 1.000 10.11048 182 GLN A O 1
ATOM 1347 N N . ALA A 1 183 ? -19.91270 -15.16032 -16.82081 1.000 9.60615 183 ALA A N 1
ATOM 1348 C CA . ALA A 1 183 ? -19.31598 -13.83955 -16.63488 1.000 10.24249 183 ALA A CA 1
ATOM 1349 C C . ALA A 1 183 ? -19.06788 -13.56278 -15.15602 1.000 9.55609 183 ALA A C 1
ATOM 1350 O O . ALA A 1 183 ? -17.97094 -13.15186 -14.76475 1.000 10.51676 183 ALA A O 1
ATOM 1352 N N . GLN A 1 184 ? -20.06719 -13.83140 -14.31223 1.000 10.24449 184 GLN A N 1
ATOM 1353 C CA . GLN A 1 184 ? -19.90676 -13.60052 -12.88127 1.000 10.58111 184 GLN A CA 1
ATOM 1354 C C . GLN A 1 184 ? -18.76098 -14.43145 -12.30976 1.000 10.28445 184 GLN A C 1
ATOM 1355 O O . GLN A 1 184 ? -17.97546 -13.93733 -11.48991 1.000 10.24948 184 GLN A O 1
ATOM 1361 N N . GLU A 1 185 ? -18.65121 -15.69318 -12.72601 1.000 9.84986 185 GLU A N 1
ATOM 1362 C CA . GLU A 1 185 ? -17.59830 -16.56108 -12.20563 1.000 10.88405 185 GLU A CA 1
ATOM 1363 C C . GLU A 1 185 ? -16.21133 -15.99232 -12.48263 1.000 9.90973 185 GLU A C 1
ATOM 1364 O O . GLU A 1 185 ? -15.36979 -15.90367 -11.57928 1.000 10.62152 185 GLU A O 1
ATOM 1370 N N . ILE A 1 186 ? -15.93952 -15.61729 -13.73470 1.000 10.45110 186 ILE A N 1
ATOM 1371 C CA . ILE A 1 186 ? -14.60365 -15.11636 -14.05044 1.000 10.97661 186 ILE A CA 1
ATOM 1372 C C . ILE A 1 186 ? -14.37089 -13.71693 -13.49030 1.000 9.23388 186 ILE A C 1
ATOM 1373 O O . ILE A 1 186 ? -13.25821 -13.40632 -13.04997 1.000 9.24006 186 ILE A O 1
ATOM 1378 N N . HIS A 1 187 ? -15.40131 -12.86251 -13.46499 1.000 8.95382 187 HIS A N 1
ATOM 1379 C CA . HIS A 1 187 ? -15.24249 -11.55712 -12.82504 1.000 8.86650 187 HIS A CA 1
ATOM 1380 C C . HIS A 1 187 ? -14.89958 -11.71812 -11.34700 1.000 8.71615 187 HIS A C 1
ATOM 1381 O O . HIS A 1 187 ? -14.04905 -10.99309 -10.81794 1.000 9.49089 187 HIS A O 1
ATOM 1388 N N . ALA A 1 188 ? -15.54793 -12.66900 -10.66365 1.000 9.30645 188 ALA A N 1
ATOM 1389 C CA . ALA A 1 188 ? -15.22551 -12.90194 -9.25931 1.000 10.60498 188 ALA A CA 1
ATOM 1390 C C . ALA A 1 188 ? -13.78973 -13.37979 -9.10699 1.000 9.74539 188 ALA A C 1
ATOM 1391 O O . ALA A 1 188 ? -13.08431 -12.96692 -8.18022 1.000 10.38424 188 ALA A O 1
ATOM 1393 N N . PHE A 1 189 ? -13.32971 -14.24583 -10.01102 1.000 9.19268 189 PHE A N 1
ATOM 1394 C CA . PHE A 1 189 ? -11.93697 -14.67546 -9.94789 1.000 10.11055 189 PHE A CA 1
ATOM 1395 C C . PHE A 1 189 ? -10.98923 -13.49648 -10.13653 1.000 9.65698 189 PHE A C 1
ATOM 1396 O O . PHE A 1 189 ? -10.00233 -13.35441 -9.40861 1.000 9.70062 189 PHE A O 1
ATOM 1404 N N . ILE A 1 190 ? -11.25065 -12.65749 -11.14266 1.000 8.50960 190 ILE A N 1
ATOM 1405 C CA . ILE A 1 190 ? -10.39677 -11.49440 -11.36991 1.000 8.82144 190 ILE A CA 1
ATOM 1406 C C . ILE A 1 190 ? -10.34589 -10.62418 -10.12167 1.000 8.96765 190 ILE A C 1
ATOM 1407 O O . ILE A 1 190 ? -9.26966 -10.19713 -9.68780 1.000 9.26625 190 ILE A O 1
ATOM 1412 N N . ARG A 1 191 ? -11.50689 -10.35806 -9.51648 1.000 8.30714 191 ARG A N 1
ATOM 1413 C CA . ARG A 1 191 ? -11.50300 -9.55001 -8.30133 1.000 8.93504 191 ARG A CA 1
ATOM 1414 C C . ARG A 1 191 ? -10.69301 -10.21613 -7.19232 1.000 9.54014 191 ARG A C 1
ATOM 1415 O O . ARG A 1 191 ? -9.98952 -9.53205 -6.44419 1.000 9.85652 191 ARG A O 1
ATOM 1423 N N . SER A 1 192 ? -10.73946 -11.54963 -7.11054 1.000 8.74979 192 SER A N 1
ATOM 1424 C CA . SER A 1 192 ? -10.00865 -12.25908 -6.06136 1.000 9.89085 192 SER A CA 1
ATOM 1425 C C . SER A 1 192 ? -8.50093 -12.12404 -6.23384 1.000 9.82883 192 SER A C 1
ATOM 1426 O O . SER A 1 192 ? -7.77172 -12.03619 -5.24250 1.000 10.63754 192 SER A O 1
ATOM 1429 N N . ILE A 1 193 ? -8.00232 -12.09968 -7.47091 1.000 9.00319 193 ILE A N 1
ATOM 1430 C CA . ILE A 1 193 ? -6.55911 -11.93664 -7.63682 1.000 10.02159 193 ILE A CA 1
ATOM 1431 C C . ILE A 1 193 ? -6.13792 -10.49352 -7.42093 1.000 8.28797 193 ILE A C 1
ATOM 1432 O O . ILE A 1 193 ? -5.01662 -10.23496 -6.96372 1.000 9.18911 193 ILE A O 1
ATOM 1437 N N . VAL A 1 194 ? -7.02032 -9.53344 -7.70571 1.000 8.86026 194 VAL A N 1
ATOM 1438 C CA . VAL A 1 194 ? -6.75397 -8.15964 -7.28625 1.000 10.17614 194 VAL A CA 1
ATOM 1439 C C . VAL A 1 194 ? -6.64963 -8.09508 -5.76905 1.000 9.43886 194 VAL A C 1
ATOM 1440 O O . VAL A 1 194 ? -5.73477 -7.46944 -5.22513 1.000 9.53445 194 VAL A O 1
ATOM 1444 N N . ALA A 1 195 ? -7.57029 -8.76570 -5.06678 1.000 8.80947 195 ALA A N 1
ATOM 1445 C CA . ALA A 1 195 ? -7.52545 -8.79301 -3.60561 1.000 8.65470 195 ALA A CA 1
ATOM 1446 C C . ALA A 1 195 ? -6.25943 -9.47541 -3.10431 1.000 9.90975 195 ALA A C 1
ATOM 1447 O O . ALA A 1 195 ? -5.62574 -9.00068 -2.15112 1.000 10.80534 195 ALA A O 1
ATOM 1449 N N . ASP A 1 196 ? -5.86478 -10.58184 -3.73974 1.000 9.22021 196 ASP A N 1
ATOM 1450 C CA . ASP A 1 196 ? -4.62441 -11.25241 -3.35837 1.000 9.84805 196 ASP A CA 1
ATOM 1451 C C . ASP A 1 196 ? -3.44397 -10.29943 -3.45074 1.000 10.21117 196 ASP A C 1
ATOM 1452 O O . ASP A 1 196 ? -2.52912 -10.34006 -2.61889 1.000 10.99434 196 ASP A O 1
ATOM 1457 N N . LYS A 1 197 ? -3.43348 -9.43492 -4.46189 1.000 9.83821 197 LYS A N 1
ATOM 1458 C CA . LYS A 1 197 ? -2.29132 -8.55183 -4.64636 1.000 9.89977 197 LYS A CA 1
ATOM 1459 C C . LYS A 1 197 ? -2.32834 -7.35890 -3.69221 1.000 11.14865 197 LYS A C 1
ATOM 1460 O O . LYS A 1 197 ? -1.31054 -7.02321 -3.08062 1.000 11.37342 197 LYS A O 1
ATOM 1466 N N . TYR A 1 198 ? -3.48710 -6.70415 -3.55354 1.000 9.72454 198 TYR A N 1
ATOM 1467 C CA . TYR A 1 198 ? -3.56792 -5.39857 -2.91501 1.000 9.73649 198 TYR A CA 1
ATOM 1468 C C . TYR A 1 198 ? -4.44220 -5.35126 -1.67100 1.000 11.27097 198 TYR A C 1
ATOM 1469 O O . TYR A 1 198 ? -4.50351 -4.29603 -1.02988 1.000 11.78957 198 TYR A O 1
ATOM 1478 N N . GLY A 1 199 ? -5.14851 -6.42315 -1.33932 1.000 9.41050 199 GLY A N 1
ATOM 1479 C CA . GLY A 1 199 ? -6.11546 -6.39828 -0.26276 1.000 9.68166 199 GLY A CA 1
ATOM 1480 C C . GLY A 1 199 ? -7.51822 -6.10705 -0.76714 1.000 9.38925 199 GLY A C 1
ATOM 1481 O O . GLY A 1 199 ? -7.73840 -5.67954 -1.91012 1.000 10.85234 199 GLY A O 1
ATOM 1482 N N . LYS A 1 200 ? -8.49011 -6.34167 0.11555 1.000 10.81338 200 LYS A N 1
ATOM 1483 C CA . LYS A 1 200 ? -9.88946 -6.36595 -0.29166 1.000 12.51697 200 LYS A CA 1
ATOM 1484 C C . LYS A 1 200 ? -10.42607 -4.98144 -0.61856 1.000 12.18031 200 LYS A C 1
ATOM 1485 O O . LYS A 1 200 ? -11.30525 -4.85511 -1.48069 1.000 11.18385 200 LYS A O 1
ATOM 1491 N N . GLU A 1 201 ? -9.93669 -3.93440 0.03895 1.000 10.99680 201 GLU A N 1
ATOM 1492 C CA . GLU A 1 201 ? -10.49685 -2.61153 -0.21841 1.000 11.58657 201 GLU A CA 1
ATOM 1493 C C . GLU A 1 201 ? -10.21400 -2.16388 -1.64803 1.000 11.28410 201 GLU A C 1
ATOM 1494 O O . GLU A 1 201 ? -11.11255 -1.67313 -2.34022 1.000 11.36060 201 GLU A O 1
ATOM 1500 N N . ILE A 1 202 ? -8.96777 -2.30392 -2.10043 1.000 10.61658 202 ILE A N 1
ATOM 1501 C CA . ILE A 1 202 ? -8.64509 -1.95999 -3.48263 1.000 11.06915 202 ILE A CA 1
ATOM 1502 C C . ILE A 1 202 ? -9.45367 -2.81987 -4.44481 1.000 12.61671 202 ILE A C 1
ATOM 1503 O O . ILE A 1 202 ? -10.03965 -2.31167 -5.40836 1.000 11.38445 202 ILE A O 1
ATOM 1508 N N . ALA A 1 203 ? -9.54759 -4.12191 -4.17222 1.000 9.50710 203 ALA A N 1
ATOM 1509 C CA . ALA A 1 203 ? -10.30323 -5.00317 -5.05769 1.000 10.76493 203 ALA A CA 1
ATOM 1510 C C . ALA A 1 203 ? -11.77185 -4.60764 -5.11443 1.000 10.87466 203 ALA A C 1
ATOM 1511 O O . ALA A 1 203 ? -12.38244 -4.59696 -6.19581 1.000 10.63260 203 ALA A O 1
ATOM 1513 N N . ASP A 1 204 ? -12.35371 -4.24605 -3.97302 1.000 10.84671 204 ASP A N 1
ATOM 1514 C CA . ASP A 1 204 ? -13.76367 -3.88920 -3.94421 1.000 11.01698 204 ASP A CA 1
ATOM 1515 C C . ASP A 1 204 ? -14.03955 -2.54508 -4.60128 1.000 10.45828 204 ASP A C 1
ATOM 1516 O O . ASP A 1 204 ? -15.20028 -2.26229 -4.93030 1.000 12.60223 204 ASP A O 1
ATOM 1521 N N . ASN A 1 205 ? -13.01275 -1.73099 -4.83095 1.000 9.99194 205 ASN A N 1
ATOM 1522 C CA . ASN A 1 205 ? -13.18468 -0.44697 -5.49206 1.000 12.18824 205 ASN A CA 1
ATOM 1523 C C . ASN A 1 205 ? -12.86203 -0.49625 -6.98164 1.000 13.15520 205 ASN A C 1
ATOM 1524 O O . ASN A 1 205 ? -13.00683 0.52130 -7.66321 1.000 13.36345 205 ASN A O 1
ATOM 1529 N N . THR A 1 206 ? -12.44641 -1.64993 -7.50384 1.000 10.33564 206 THR A N 1
ATOM 1530 C CA . THR A 1 206 ? -12.09163 -1.77601 -8.91509 1.000 9.63789 206 THR A CA 1
ATOM 1531 C C . THR A 1 206 ? -13.34157 -2.03415 -9.74708 1.000 8.91991 206 THR A C 1
ATOM 1532 O O . THR A 1 206 ? -14.09603 -2.97013 -9.47193 1.000 9.92969 206 THR A O 1
ATOM 1536 N N . SER A 1 207 ? -13.56762 -1.21070 -10.76733 1.000 8.41474 207 SER A N 1
ATOM 1537 C CA . SER A 1 207 ? -14.63301 -1.51438 -11.72075 1.000 8.79145 207 SER A CA 1
ATOM 1538 C C . SER A 1 207 ? -14.14398 -2.57945 -12.69216 1.000 7.47664 207 SER A C 1
ATOM 1539 O O . SER A 1 207 ? -13.09684 -2.41091 -13.32965 1.000 8.54727 207 SER A O 1
ATOM 1542 N N . ILE A 1 208 ? -14.88530 -3.67740 -12.78584 1.000 7.71639 208 ILE A N 1
ATOM 1543 C CA . ILE A 1 208 ? -14.57106 -4.76684 -13.71028 1.000 8.14361 208 ILE A CA 1
ATOM 1544 C C . ILE A 1 208 ? -15.72984 -4.87510 -14.68319 1.000 7.67886 208 ILE A C 1
ATOM 1545 O O . ILE A 1 208 ? -16.83055 -5.30943 -14.30768 1.000 8.62352 208 ILE A O 1
ATOM 1550 N N . LEU A 1 209 ? -15.49139 -4.45605 -15.92418 1.000 7.50653 209 LEU A N 1
ATOM 1551 C CA . LEU A 1 209 ? -16.53209 -4.36973 -16.94297 1.000 7.47955 209 LEU A CA 1
ATOM 1552 C C . LEU A 1 209 ? -16.56257 -5.63713 -17.78242 1.000 7.19644 209 LEU A C 1
ATOM 1553 O O . LEU A 1 209 ? -15.51981 -6.21399 -18.10156 1.000 7.88390 209 LEU A O 1
ATOM 1558 N N . TYR A 1 210 ? -17.76614 -6.05848 -18.15407 1.000 7.44737 210 TYR A N 1
ATOM 1559 C CA . TYR A 1 210 ? -17.92192 -7.19552 -19.04577 1.000 7.82382 210 TYR A CA 1
ATOM 1560 C C . TYR A 1 210 ? -17.75927 -6.74346 -20.49346 1.000 7.88267 210 TYR A C 1
ATOM 1561 O O . TYR A 1 210 ? -18.44422 -5.81976 -20.95060 1.000 8.27832 210 TYR A O 1
ATOM 1570 N N . GLY A 1 211 ? -16.85686 -7.40214 -21.21796 1.000 7.93447 211 GLY A N 1
ATOM 1571 C CA . GLY A 1 211 ? -16.52310 -7.03318 -22.58068 1.000 8.46777 211 GLY A CA 1
ATOM 1572 C C . GLY A 1 211 ? -16.97670 -8.00506 -23.64336 1.000 9.63284 211 GLY A C 1
ATOM 1573 O O . GLY A 1 211 ? -16.48922 -7.92382 -24.77950 1.000 10.59704 211 GLY A O 1
ATOM 1574 N N . GLY A 1 212 ? -17.85632 -8.94935 -23.32204 1.000 9.66914 212 GLY A N 1
ATOM 1575 C CA . GLY A 1 212 ? -18.47085 -9.79119 -24.32582 1.000 9.82299 212 GLY A CA 1
ATOM 1576 C C . GLY A 1 212 ? -19.68855 -9.11029 -24.92102 1.000 11.65230 212 GLY A C 1
ATOM 1577 O O . GLY A 1 212 ? -19.96444 -7.93323 -24.68082 1.000 14.54738 212 GLY A O 1
ATOM 1578 N N . SER A 1 213 ? -20.43260 -9.87713 -25.71624 1.000 10.54081 213 SER A N 1
ATOM 1579 C CA . SER A 1 213 ? -21.59910 -9.34271 -26.40485 1.000 12.63929 213 SER A CA 1
ATOM 1580 C C . SER A 1 213 ? -22.59245 -8.77887 -25.39919 1.000 12.71939 213 SER A C 1
ATOM 1581 O O . SER A 1 213 ? -23.07508 -9.49164 -24.51853 1.000 13.10316 213 SER A O 1
ATOM 1584 N N . CYS A 1 214 ? -22.89027 -7.48954 -25.52875 1.000 14.49821 214 CYS A N 1
ATOM 1585 C CA . CYS A 1 214 ? -23.77217 -6.79171 -24.60198 1.000 16.32583 214 CYS A CA 1
ATOM 1586 C C . CYS A 1 214 ? -24.75477 -5.97105 -25.41910 1.000 16.79769 214 CYS A C 1
ATOM 1587 O O . CYS A 1 214 ? -24.33687 -5.14074 -26.23494 1.000 18.01402 214 CYS A O 1
ATOM 1590 N N . LYS A 1 215 ? -26.04411 -6.20292 -25.19929 1.000 15.22119 215 LYS A N 1
ATOM 1591 C CA . LYS A 1 215 ? -27.14052 -5.59715 -25.93886 1.000 16.37835 215 LYS A CA 1
ATOM 1592 C C . LYS A 1 215 ? -28.20999 -5.20153 -24.93526 1.000 13.91625 215 LYS A C 1
ATOM 1593 O O . LYS A 1 215 ? -28.20250 -5.68221 -23.79598 1.000 14.09548 215 L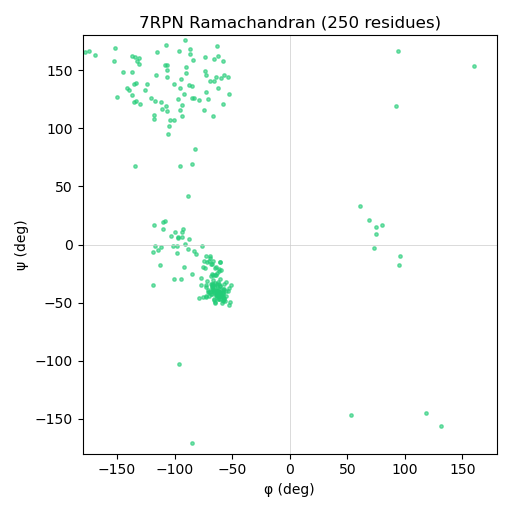YS A O 1
ATOM 1595 N N . PRO A 1 216 ? -29.14209 -4.32195 -25.31950 1.000 13.06238 216 PRO A N 1
ATOM 1596 C CA . PRO A 1 216 ? -30.21527 -3.96130 -24.38110 1.000 15.09775 216 PRO A CA 1
ATOM 1597 C C . PRO A 1 216 ? -30.92280 -5.16052 -23.77377 1.000 15.24437 216 PRO A C 1
ATOM 1598 O O . PRO A 1 216 ? -31.28572 -5.12201 -22.59261 1.000 15.89810 216 PRO A O 1
ATOM 1602 N N . SER A 1 217 ? -31.08150 -6.24602 -24.53214 1.000 17.68505 217 SER A N 1
ATOM 1603 C CA . SER A 1 217 ? -31.85084 -7.39466 -24.06718 1.000 17.65508 217 SER A CA 1
ATOM 1604 C C . SER A 1 217 ? -31.12065 -8.24784 -23.03560 1.000 19.73807 217 SER A C 1
ATOM 1605 O O . SER A 1 217 ? -31.77659 -9.01639 -22.32311 1.000 20.07260 217 SER A O 1
ATOM 1608 N N . ASN A 1 218 ? -29.79245 -8.15527 -22.93705 1.000 16.62892 218 ASN A N 1
ATOM 1609 C CA . ASN A 1 218 ? -29.06499 -8.94069 -21.94522 1.000 16.93267 218 ASN A CA 1
ATOM 1610 C C . ASN A 1 218 ? -28.33247 -8.10822 -20.89910 1.000 15.58716 218 ASN A C 1
ATOM 1611 O O . ASN A 1 218 ? -27.74049 -8.68520 -19.97920 1.000 15.76021 218 ASN A O 1
ATOM 1616 N N . ALA A 1 219 ? -28.38207 -6.77720 -20.98420 1.000 13.42615 219 ALA A N 1
ATOM 1617 C CA . ALA A 1 219 ? -27.53211 -5.95746 -20.12580 1.000 12.70441 219 ALA A CA 1
ATOM 1618 C C . ALA A 1 219 ? -27.96043 -6.02614 -18.66585 1.000 12.86323 219 ALA A C 1
ATOM 1619 O O . ALA A 1 219 ? -27.10914 -6.07760 -17.77388 1.000 12.77179 219 ALA A O 1
ATOM 1621 N N . LYS A 1 220 ? -29.26558 -6.01377 -18.38820 1.000 13.97928 220 LYS A N 1
ATOM 1622 C CA . LYS A 1 220 ? -29.69625 -6.03315 -16.99274 1.000 15.62798 220 LYS A CA 1
ATOM 1623 C C . LYS A 1 220 ? -29.27065 -7.32399 -16.30076 1.000 14.73341 220 LYS A C 1
ATOM 1624 O O . LYS A 1 220 ? -28.78784 -7.29578 -15.16196 1.000 15.0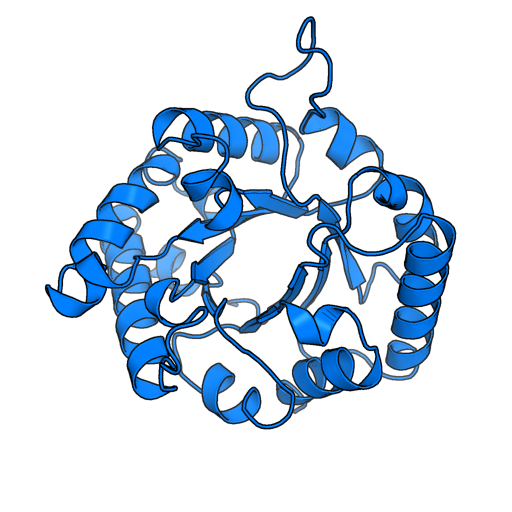9790 220 LYS A O 1
ATOM 1626 N N . GLU A 1 221 ? -29.41014 -8.46198 -16.98301 1.000 14.82106 221 GLU A N 1
ATOM 1627 C CA . GLU A 1 221 ? -29.00301 -9.72304 -16.37197 1.000 17.71891 221 GLU A CA 1
ATOM 1628 C C . GLU A 1 221 ? -27.50079 -9.76950 -16.13315 1.000 16.48562 221 GLU A C 1
ATOM 1629 O O . GLU A 1 221 ? -27.04923 -10.24965 -15.08575 1.000 19.09483 221 GLU A O 1
ATOM 1635 N N . LEU A 1 222 ? -26.70879 -9.27468 -17.08444 1.000 12.98681 222 LEU A N 1
ATOM 1636 C CA . LEU A 1 222 ? -25.26065 -9.25160 -16.89522 1.000 12.81919 222 LEU A CA 1
ATOM 1637 C C . LEU A 1 222 ? -24.87643 -8.32424 -15.74704 1.000 13.92295 222 LEU A C 1
ATOM 1638 O O . LEU A 1 222 ? -24.13580 -8.71543 -14.83559 1.000 13.38810 222 LEU A O 1
ATOM 1643 N N . PHE A 1 223 ? -25.39744 -7.09547 -15.75710 1.000 12.28398 223 PHE A N 1
ATOM 1644 C CA . PHE A 1 223 ? -24.95808 -6.08705 -14.80111 1.000 12.28300 223 PHE A CA 1
ATOM 1645 C C . PHE A 1 223 ? -25.48236 -6.35281 -13.39382 1.000 12.58584 223 PHE A C 1
ATOM 1646 O O . PHE A 1 223 ? -24.91945 -5.82155 -12.43150 1.000 12.11954 223 PHE A O 1
ATOM 1654 N N . SER A 1 224 ? -26.54742 -7.15125 -13.25217 1.000 12.82760 224 SER A N 1
ATOM 1655 C CA . SER A 1 224 ? -27.05826 -7.47821 -11.92574 1.000 12.52176 224 SER A CA 1
ATOM 1656 C C . SER A 1 224 ? -26.12636 -8.39711 -11.14275 1.000 14.33969 224 SER A C 1
ATOM 1657 O O . SER A 1 224 ? -26.29178 -8.52240 -9.92344 1.000 15.77533 224 SER A O 1
ATOM 1660 N N . ASN A 1 225 ? -25.15451 -9.02560 -11.80350 1.000 13.24359 225 ASN A N 1
ATOM 1661 C CA . ASN A 1 225 ? -24.18761 -9.86736 -11.11020 1.000 13.30990 225 ASN A CA 1
ATOM 1662 C C . ASN A 1 225 ? -23.31314 -9.02297 -10.18295 1.000 11.78957 225 ASN A C 1
ATOM 1663 O O . ASN A 1 225 ? -22.91207 -7.91239 -10.54481 1.000 11.62123 225 ASN A O 1
ATOM 1668 N N . PRO A 1 226 ? -22.99264 -9.51902 -8.98518 1.000 11.28854 226 PRO A N 1
ATOM 1669 C CA . PRO A 1 226 ? -22.28669 -8.66368 -8.01845 1.000 11.65528 226 PRO A CA 1
ATOM 1670 C C . PRO A 1 226 ? -20.89339 -8.24853 -8.45011 1.000 10.40273 226 PRO A C 1
ATOM 1671 O O . PRO A 1 226 ? -20.42133 -7.19890 -8.01408 1.000 11.54722 226 PRO A O 1
ATOM 1675 N N . ASP A 1 227 ? -20.21551 -9.02413 -9.29504 1.000 10.12291 227 ASP A N 1
ATOM 1676 C CA . ASP A 1 227 ? -18.85142 -8.69220 -9.67843 1.000 9.29288 227 ASP A CA 1
ATOM 1677 C C . ASP A 1 227 ? -18.74414 -8.09279 -11.07306 1.000 9.07934 227 ASP A C 1
ATOM 1678 O O . ASP A 1 227 ? -17.62603 -7.87632 -11.55126 1.000 9.31548 227 ASP A O 1
ATOM 1683 N N . VAL A 1 228 ? -19.87358 -7.80004 -11.71460 1.000 9.72341 228 VAL A N 1
ATOM 1684 C CA . VAL A 1 228 ? -19.90923 -7.17679 -13.03518 1.000 9.81892 228 VAL A CA 1
ATOM 1685 C C . VAL A 1 228 ? -20.37114 -5.74024 -12.84512 1.000 9.20234 228 VAL A C 1
ATOM 1686 O O . VAL A 1 228 ? -21.49160 -5.49914 -12.37316 1.000 9.86309 228 VAL A O 1
ATOM 1690 N N . ASP A 1 229 ? -19.52205 -4.78558 -13.22460 1.000 8.06607 229 ASP A N 1
ATOM 1691 C CA . ASP A 1 229 ? -19.75072 -3.37584 -12.92408 1.000 8.59247 229 ASP A CA 1
ATOM 1692 C C . ASP A 1 229 ? -20.13166 -2.55973 -14.14943 1.000 8.74941 229 ASP A C 1
ATOM 1693 O O . ASP A 1 229 ? -20.00959 -1.32783 -14.13547 1.000 9.62129 229 ASP A O 1
ATOM 1698 N N . GLY A 1 230 ? -20.60987 -3.21598 -15.19664 1.000 8.75082 230 GLY A N 1
ATOM 1699 C CA . GLY A 1 230 ? -20.96406 -2.55240 -16.42982 1.000 8.73823 230 GLY A CA 1
ATOM 1700 C C . GLY A 1 230 ? -20.34957 -3.28145 -17.59299 1.000 8.01400 230 GLY A C 1
ATOM 1701 O O . GLY A 1 230 ? -20.05298 -4.47942 -17.51384 1.000 7.99706 230 GLY A O 1
ATOM 1702 N N . GLY A 1 231 ? -20.16120 -2.55794 -18.69033 1.000 7.77484 231 GLY A N 1
ATOM 1703 C CA . GLY A 1 231 ? -19.76235 -3.18622 -19.93870 1.000 7.86916 231 GLY A CA 1
ATOM 1704 C C . GLY A 1 231 ? -18.83196 -2.33204 -20.76705 1.000 7.73013 231 GLY A C 1
ATOM 1705 O O . GLY A 1 231 ? -18.88657 -1.09412 -20.73786 1.000 8.06710 231 GLY A O 1
ATOM 1706 N N . LEU A 1 232 ? -17.95397 -3.01197 -21.49961 1.000 7.87266 232 LEU A N 1
ATOM 1707 C CA . LEU A 1 232 ? -17.18920 -2.41870 -22.59130 1.000 6.87292 232 LEU A CA 1
ATOM 1708 C C . LEU A 1 232 ? -17.87230 -2.92428 -23.85077 1.000 7.73629 232 LEU A C 1
ATOM 1709 O O . LEU A 1 232 ? -17.77983 -4.11065 -24.17798 1.000 8.75427 232 LEU A O 1
ATOM 1714 N N . ILE A 1 233 ? -18.59254 -2.03397 -24.52061 1.000 7.64431 233 ILE A N 1
ATOM 1715 C CA . ILE A 1 233 ? -19.60292 -2.38428 -25.51846 1.000 8.49870 233 ILE A CA 1
ATOM 1716 C C . ILE A 1 233 ? -18.98805 -2.33152 -26.91026 1.000 8.58399 233 ILE A C 1
ATOM 1717 O O . ILE A 1 233 ? -18.31371 -1.35574 -27.26048 1.000 9.21433 233 ILE A O 1
ATOM 1722 N N . GLY A 1 234 ? -19.27008 -3.34810 -27.72347 1.000 9.00430 234 GLY A N 1
ATOM 1723 C CA . GLY A 1 234 ? -18.82526 -3.36697 -29.10514 1.000 10.37516 234 GLY A CA 1
ATOM 1724 C C . GLY A 1 234 ? -19.87980 -2.86759 -30.07988 1.000 9.59606 234 GLY A C 1
ATOM 1725 O O . GLY A 1 234 ? -20.11503 -1.66250 -30.18196 1.000 10.40666 234 GLY A O 1
ATOM 1726 N N . GLY A 1 235 ? -20.54449 -3.78940 -30.78262 1.000 11.30093 235 GLY A N 1
ATOM 1727 C CA . GLY A 1 235 ? -21.46376 -3.39068 -31.84396 1.000 13.30701 235 GLY A CA 1
ATOM 1728 C C . GLY A 1 235 ? -22.52914 -2.39870 -31.41080 1.000 11.32099 235 GLY A C 1
ATOM 1729 O O . GLY A 1 235 ? -22.84924 -1.45896 -32.14157 1.000 11.88304 235 GLY A O 1
ATOM 1730 N N . ALA A 1 236 ? -23.08746 -2.57945 -30.21413 1.000 10.25226 236 ALA A N 1
ATOM 1731 C CA . ALA A 1 236 ? -24.15495 -1.70174 -29.75546 1.000 10.33550 236 ALA A CA 1
ATOM 1732 C C . ALA A 1 236 ? -23.68759 -0.27372 -29.50964 1.000 10.50118 236 ALA A C 1
ATOM 1733 O O . ALA A 1 236 ? -24.52923 0.62671 -29.39726 1.000 13.36420 236 ALA A O 1
ATOM 1735 N N . ALA A 1 237 ? -22.37789 -0.03506 -29.45045 1.000 9.57595 237 ALA A N 1
ATOM 1736 C CA . ALA A 1 237 ? -21.87650 1.31708 -29.26406 1.000 10.34706 237 ALA A CA 1
ATOM 1737 C C . ALA A 1 237 ? -22.12171 2.20566 -30.47160 1.000 8.44284 237 ALA A C 1
ATOM 1738 O O . ALA A 1 237 ? -22.03500 3.43128 -30.34743 1.000 10.08969 237 ALA A O 1
ATOM 1740 N N . LEU A 1 238 ? -22.41332 1.62036 -31.63307 1.000 9.15340 238 LEU A N 1
ATOM 1741 C CA . LEU A 1 238 ? -22.50867 2.37035 -32.87610 1.000 9.11978 238 LEU A CA 1
ATOM 1742 C C . LEU A 1 238 ? -23.93524 2.75183 -33.23578 1.000 11.23405 238 LEU A C 1
ATOM 1743 O O . LEU A 1 238 ? -24.16036 3.28544 -34.32555 1.000 12.51312 238 LEU A O 1
ATOM 1748 N N . LYS A 1 239 ? -24.90009 2.48871 -32.35715 1.000 10.67807 239 LYS A N 1
ATOM 1749 C CA . LYS A 1 239 ? -26.29639 2.84974 -32.58782 1.000 15.08612 239 LYS A CA 1
ATOM 1750 C C . LYS A 1 239 ? -26.83518 3.45376 -31.30217 1.000 11.71283 239 LYS A C 1
ATOM 1751 O O . LYS A 1 239 ? -26.82137 2.79953 -30.25685 1.000 11.71379 239 LYS A O 1
ATOM 1753 N N . VAL A 1 240 ? -27.32665 4.68662 -31.37745 1.000 11.06499 240 VAL A N 1
ATOM 1754 C CA . VAL A 1 240 ? -27.70898 5.41671 -30.17151 1.000 11.81432 240 VAL A CA 1
ATOM 1755 C C . VAL A 1 240 ? -28.74356 4.64703 -29.35491 1.000 11.63331 240 VAL A C 1
ATOM 1756 O O . VAL A 1 240 ? -28.61469 4.51784 -28.13459 1.000 10.62624 240 VAL A O 1
ATOM 1760 N N . SER A 1 241 ? -29.78601 4.12922 -30.00657 1.000 11.89412 241 SER A N 1
ATOM 1761 C CA . SER A 1 241 ? -30.85325 3.46834 -29.25410 1.000 12.70289 241 SER A CA 1
ATOM 1762 C C . SER A 1 241 ? -30.33867 2.23238 -28.52749 1.000 12.51625 241 SER A C 1
ATOM 1763 O O . SER A 1 241 ? -30.78574 1.93014 -27.41585 1.000 13.76487 241 SER A O 1
ATOM 1766 N N . ASP A 1 242 ? -29.39598 1.51114 -29.13316 1.000 12.08313 242 ASP A N 1
ATOM 1767 C CA . ASP A 1 242 ? -28.83856 0.33000 -28.47946 1.000 12.38328 242 ASP A CA 1
ATOM 1768 C C . ASP A 1 242 ? -27.91989 0.71744 -27.32606 1.000 10.79585 242 ASP A C 1
ATOM 1769 O O . ASP A 1 242 ? -28.00082 0.13346 -26.24131 1.000 11.55954 242 ASP A O 1
ATOM 1774 N N . PHE A 1 243 ? -27.04786 1.70653 -27.53445 1.000 9.78301 243 PHE A N 1
ATOM 1775 C CA . PHE A 1 243 ? -26.14901 2.13930 -26.46793 1.000 9.58649 243 PHE A CA 1
ATOM 1776 C C . PHE A 1 243 ? -26.94113 2.70459 -25.29169 1.000 9.52420 243 PHE A C 1
ATOM 1777 O O . PHE A 1 243 ? -26.69452 2.34950 -24.13325 1.000 10.13400 243 PHE A O 1
ATOM 1785 N N . LYS A 1 244 ? -27.93389 3.55561 -25.57306 1.000 10.89730 244 LYS A N 1
ATOM 1786 C CA . LYS A 1 244 ? -28.79918 4.06744 -24.51398 1.000 11.27812 244 LYS A CA 1
ATOM 1787 C C . LYS A 1 244 ? -29.57416 2.95702 -23.81586 1.000 10.77732 244 LYS A C 1
ATOM 1788 O O . LYS A 1 244 ? -29.76632 3.00677 -22.59408 1.000 11.37286 244 LYS A O 1
ATOM 1794 N N . GLY A 1 245 ? -30.03482 1.95478 -24.56779 1.000 10.44073 245 GLY A N 1
ATOM 1795 C CA . GLY A 1 245 ? -30.74582 0.84680 -23.95018 1.000 12.59871 245 GLY A CA 1
ATOM 1796 C C . GLY A 1 245 ? -29.89337 0.07180 -22.96551 1.000 13.70262 245 GLY A C 1
ATOM 1797 O O . GLY A 1 245 ? -30.40664 -0.44986 -21.97095 1.000 14.89686 245 GLY A O 1
ATOM 1798 N N . ILE A 1 246 ? -28.58255 -0.00671 -23.21899 1.000 11.86149 246 ILE A N 1
ATOM 1799 C CA . ILE A 1 246 ? -27.65877 -0.61435 -22.26161 1.000 11.47258 246 ILE A CA 1
ATOM 1800 C C . ILE A 1 246 ? -27.45927 0.29183 -21.05427 1.000 11.06021 246 ILE A C 1
ATOM 1801 O O . ILE A 1 246 ? -27.48382 -0.16966 -19.90308 1.000 11.77664 246 ILE A O 1
ATOM 1806 N N . ILE A 1 247 ? -27.26450 1.59133 -21.29106 1.000 11.36801 247 ILE A N 1
ATOM 1807 C CA . ILE A 1 247 ? -27.16237 2.54858 -20.19142 1.000 11.82267 247 ILE A CA 1
ATOM 1808 C C . ILE A 1 247 ? -28.39259 2.46794 -19.28826 1.000 12.72635 247 ILE A C 1
ATOM 1809 O O . ILE A 1 247 ? -28.27716 2.50957 -18.05555 1.000 12.85501 247 ILE A O 1
ATOM 1814 N N . ASP A 1 248 ? -29.57939 2.30506 -19.88518 1.000 11.80779 248 ASP A N 1
ATOM 1815 C CA . ASP A 1 248 ? -30.82403 2.19941 -19.12139 1.000 15.48207 248 ASP A CA 1
ATOM 1816 C C . ASP A 1 248 ? -30.83362 1.03295 -18.14792 1.000 15.84055 248 ASP A C 1
ATOM 1817 O O . ASP A 1 248 ? -31.63011 1.04546 -17.20149 1.000 15.54895 248 ASP A O 1
ATOM 1822 N N . ALA A 1 249 ? -30.00788 0.00785 -18.36904 1.000 13.37842 249 ALA A N 1
ATOM 1823 C CA . ALA A 1 249 ? -29.99993 -1.13478 -17.46185 1.000 13.55289 249 ALA A CA 1
ATOM 1824 C C . ALA A 1 249 ? -29.60373 -0.73425 -16.04961 1.000 14.95117 249 ALA A C 1
ATOM 1825 O O . ALA A 1 249 ? -29.92432 -1.45418 -15.09462 1.000 16.84089 249 ALA A O 1
ATOM 1827 N N . PHE A 1 250 ? -28.92388 0.39489 -15.89088 1.000 13.66440 250 PHE A N 1
ATOM 1828 C CA . PHE A 1 250 ? -28.53314 0.88230 -14.57988 1.000 14.44938 250 PHE A CA 1
ATOM 1829 C C . PHE A 1 250 ? -29.55902 1.82100 -13.95745 1.000 15.80216 250 PHE A C 1
ATOM 1830 O O . PHE A 1 250 ? -29.33240 2.30196 -12.84286 1.000 17.14060 250 PHE A O 1
ATOM 1838 N N . ASN A 1 251 ? -30.67382 2.08551 -14.63757 1.000 16.24725 251 ASN A N 1
ATOM 1839 C CA . ASN A 1 251 ? -31.67307 2.99927 -14.09576 1.000 19.28947 251 ASN A CA 1
ATOM 1840 C C . ASN A 1 251 ? -32.18150 2.48595 -12.75673 1.000 25.60004 251 ASN A C 1
ATOM 1841 O O . ASN A 1 251 ? -32.33042 1.27905 -12.55148 1.000 24.88485 251 ASN A O 1
ATOM 1846 N N . ALA A 1 252 ? -32.44423 3.41426 -11.84366 1.000 28.00055 252 ALA A N 1
ATOM 1847 C CA . ALA A 1 252 ? -32.95399 3.06622 -10.52308 1.000 28.69324 252 ALA A CA 1
ATOM 1848 C C . ALA A 1 252 ? -34.47646 2.97752 -10.54281 1.000 32.20062 252 ALA A C 1
ATOM 1849 O O . ALA A 1 252 ? -35.04981 2.07826 -11.16170 1.000 37.35600 252 ALA A O 1
#

B-factor: mean 13.69, std 7.01, range [6.09, 38.56]

Radius of gyration: 16.99 Å; Cα contacts (8 Å, |Δi|>4): 494; chains: 1; bounding box: 44×46×40 Å

Solvent-accessible surface area: 11138 Å² total; per-residue (Å²): 140,73,127,57,4,0,0,0,8,2,70,183,60,68,76,65,125,89,0,41,41,14,0,95,88,5,38,120,28,5,68,139,52,89,26,83,19,50,2,1,2,0,0,25,75,112,0,2,65,38,0,30,104,52,14,60,95,99,44,2,20,5,0,0,38,12,0,6,51,99,60,79,66,102,100,148,73,89,35,7,2,104,105,0,32,94,35,44,0,112,33,0,1,1,1,15,12,53,65,47,77,154,133,48,16,68,62,68,61,0,48,34,10,0,106,32,0,22,83,44,44,4,36,0,0,0,0,2,10,0,63,43,118,51,28,115,52,122,99,25,64,114,21,0,33,58,25,0,98,1,0,21,66,14,65,46,69,47,1,65,110,7,12,0,0,1,7,4,30,6,26,113,85,60,82,89,97,5,36,27,119,67,0,37,121,4,0,36,48,0,14,51,22,0,23,121,108,36,34,153,138,34,1,64,80,5,7,0,0,4,19,11,91,9,35,57,114,45,0,60,104,3,15,90,26,100,23,4,6,0,0,8,0,22,64,14,4,48,43,32,88,57,3,59,18,0,4,55,32,22,91,137